Protein AF-A0A1E5UFC9-F1 (afdb_monomer_lite)

InterPro domains:
  IPR023162 Apc36109-like domain superfamily [G3DSA:1.10.340.20] (141-226)

Structure (mmCIF, N/CA/C/O backbone):
data_AF-A0A1E5UFC9-F1
#
_entry.id   AF-A0A1E5UFC9-F1
#
loop_
_atom_site.group_PDB
_atom_site.id
_atom_site.type_symbol
_atom_site.label_atom_id
_atom_site.label_alt_id
_atom_site.label_comp_id
_atom_site.label_asym_id
_atom_site.label_entity_id
_atom_site.label_seq_id
_atom_site.pdbx_PDB_ins_code
_atom_site.Cartn_x
_atom_site.Cartn_y
_atom_site.Cartn_z
_atom_site.occupancy
_atom_site.B_iso_or_equiv
_atom_site.auth_seq_id
_atom_site.auth_comp_id
_atom_site.auth_asym_id
_atom_site.auth_atom_id
_atom_site.pdbx_PDB_model_num
ATOM 1 N N . MET A 1 1 ? 2.517 -9.168 10.585 1.00 91.00 1 MET A N 1
ATOM 2 C CA . MET A 1 1 ? 1.858 -8.753 11.816 1.00 91.00 1 MET A CA 1
ATOM 3 C C . MET A 1 1 ? 1.180 -9.976 12.383 1.00 91.00 1 MET A C 1
ATOM 5 O O . MET A 1 1 ? 1.129 -11.001 11.708 1.00 91.00 1 MET A O 1
ATOM 9 N N . THR A 1 2 ? 0.668 -9.905 13.595 1.00 93.56 2 THR A N 1
ATOM 10 C CA . THR A 1 2 ? -0.182 -10.959 14.140 1.00 93.56 2 THR A CA 1
ATOM 11 C C . THR A 1 2 ? -1.641 -10.551 13.977 1.00 93.56 2 THR A C 1
ATOM 13 O O . THR A 1 2 ? -2.022 -9.418 14.285 1.00 93.56 2 THR A O 1
ATOM 16 N N . GLU A 1 3 ? -2.482 -11.474 13.518 1.00 96.31 3 GLU A N 1
ATOM 17 C CA . GLU A 1 3 ? -3.933 -11.247 13.482 1.00 96.31 3 GLU A CA 1
ATOM 18 C C . GLU A 1 3 ? -4.476 -10.976 14.892 1.00 96.31 3 GLU A C 1
ATOM 20 O O . GLU A 1 3 ? -5.356 -10.138 15.081 1.00 96.31 3 GLU A O 1
ATOM 25 N N . GLN A 1 4 ? -3.860 -11.590 15.908 1.00 96.88 4 GLN A N 1
ATOM 26 C CA . GLN A 1 4 ? -4.170 -11.361 17.317 1.00 96.88 4 GLN A CA 1
ATOM 27 C C . GLN A 1 4 ? -4.015 -9.891 17.726 1.00 96.88 4 GLN A C 1
ATOM 29 O O . GLN A 1 4 ? -4.914 -9.347 18.367 1.00 96.88 4 GLN A O 1
ATOM 34 N N . LYS A 1 5 ? -2.923 -9.216 17.339 1.00 97.25 5 LYS A N 1
ATOM 35 C CA . LYS A 1 5 ? -2.740 -7.788 17.645 1.00 97.25 5 LYS A CA 1
ATOM 36 C C . LYS A 1 5 ? -3.749 -6.913 16.912 1.00 97.25 5 LYS A C 1
ATOM 38 O O . LYS A 1 5 ? -4.269 -5.970 17.506 1.00 97.25 5 LYS A O 1
ATOM 43 N N . LEU A 1 6 ? -4.071 -7.234 15.660 1.00 97.81 6 LEU A N 1
ATOM 44 C CA . LEU A 1 6 ? -5.088 -6.498 14.907 1.00 97.81 6 LEU A CA 1
ATOM 45 C C . LEU A 1 6 ? -6.473 -6.625 15.557 1.00 97.81 6 LEU A C 1
ATOM 47 O O . LEU A 1 6 ? -7.140 -5.617 15.797 1.00 97.81 6 LEU A O 1
ATOM 51 N N . LYS A 1 7 ? -6.859 -7.847 15.938 1.00 97.94 7 LYS A N 1
ATOM 52 C CA . LYS A 1 7 ? -8.091 -8.129 16.682 1.00 97.94 7 LYS A CA 1
ATOM 53 C C . LYS A 1 7 ? -8.134 -7.377 18.014 1.00 97.94 7 LYS A C 1
ATOM 55 O O . LYS A 1 7 ? -9.111 -6.691 18.305 1.00 97.94 7 LYS A O 1
ATOM 60 N N . GLU A 1 8 ? -7.076 -7.473 18.821 1.00 98.25 8 GLU A N 1
ATOM 61 C CA . GLU A 1 8 ? -6.969 -6.765 20.105 1.00 98.25 8 GLU A CA 1
ATOM 62 C C . GLU A 1 8 ? -7.111 -5.253 19.934 1.00 98.25 8 GLU A C 1
ATOM 64 O O . GLU A 1 8 ? -7.750 -4.590 20.754 1.00 98.25 8 GLU A O 1
ATOM 69 N N . TYR A 1 9 ? -6.546 -4.698 18.862 1.00 98.62 9 TYR A N 1
ATOM 70 C CA . TYR A 1 9 ? -6.690 -3.286 18.555 1.00 98.62 9 TYR A CA 1
ATOM 71 C C . TYR A 1 9 ? -8.140 -2.936 18.205 1.00 98.62 9 TYR A C 1
ATOM 73 O O . TYR A 1 9 ? -8.656 -1.951 18.737 1.00 98.62 9 TYR A O 1
ATOM 81 N N . PHE A 1 10 ? -8.835 -3.725 17.381 1.00 98.38 10 PHE A N 1
ATOM 82 C CA . PHE A 1 10 ? -10.257 -3.497 17.088 1.00 98.38 10 PHE A CA 1
ATOM 83 C C . PHE A 1 10 ? -11.141 -3.605 18.337 1.00 98.38 10 PHE A C 1
ATOM 85 O O . PHE A 1 10 ? -12.028 -2.778 18.534 1.00 98.38 10 PHE A O 1
ATOM 92 N N . GLU A 1 11 ? -10.809 -4.507 19.260 1.00 98.00 11 GLU A N 1
ATOM 93 C CA . GLU A 1 11 ? -11.473 -4.649 20.564 1.00 98.00 11 GLU A CA 1
ATOM 94 C C . GLU A 1 11 ? -11.054 -3.589 21.605 1.00 98.00 11 GLU A C 1
ATOM 96 O O . GLU A 1 11 ? -11.500 -3.643 22.751 1.00 98.00 11 GLU A O 1
ATOM 101 N N . ASN A 1 12 ? -10.213 -2.616 21.233 1.00 97.88 12 ASN A N 1
ATOM 102 C CA . ASN A 1 12 ? -9.678 -1.568 22.116 1.00 97.88 12 ASN A CA 1
ATOM 103 C C . ASN A 1 12 ? -8.847 -2.094 23.306 1.00 97.88 12 ASN A C 1
ATOM 105 O O . ASN A 1 12 ? -8.746 -1.425 24.334 1.00 97.88 12 ASN A O 1
ATOM 109 N N . LYS A 1 13 ? -8.244 -3.281 23.177 1.00 98.25 13 LYS A N 1
ATOM 110 C CA . LYS A 1 13 ? -7.384 -3.900 24.201 1.00 98.25 13 LYS A CA 1
A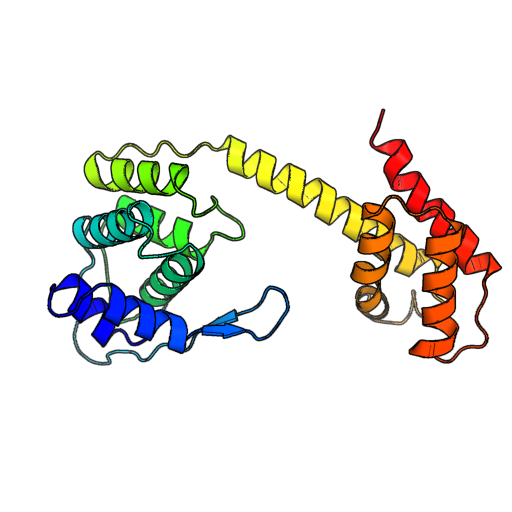TOM 111 C C . LYS A 1 13 ? -5.934 -3.425 24.137 1.00 98.25 13 LYS A C 1
ATOM 113 O O . LYS A 1 13 ? -5.242 -3.484 25.148 1.00 98.25 13 LYS A O 1
ATOM 118 N N . ILE A 1 14 ? -5.493 -2.953 22.972 1.00 98.31 14 ILE A N 1
ATOM 119 C CA . ILE A 1 14 ? -4.170 -2.354 22.766 1.00 98.31 14 ILE A CA 1
ATOM 120 C C . ILE A 1 14 ? -4.287 -0.985 22.098 1.00 98.31 14 ILE A C 1
ATOM 122 O O . ILE A 1 14 ? -5.296 -0.648 21.468 1.00 98.31 14 ILE A O 1
ATOM 126 N N . THR A 1 15 ? -3.227 -0.199 22.221 1.00 98.06 15 THR A N 1
ATOM 127 C CA . THR A 1 15 ? -3.080 1.096 21.561 1.00 98.06 15 THR A CA 1
ATOM 128 C C . THR A 1 15 ? -2.665 0.950 20.096 1.00 98.06 15 THR A C 1
ATOM 130 O O . THR A 1 15 ? -2.183 -0.089 19.646 1.00 98.06 15 THR A O 1
ATOM 133 N N . ILE A 1 16 ? -2.816 2.035 19.338 1.00 97.81 16 ILE A N 1
ATOM 134 C CA . ILE A 1 16 ? -2.326 2.110 17.960 1.00 97.81 16 ILE A CA 1
ATOM 135 C C . ILE A 1 16 ? -0.800 2.028 17.860 1.00 97.81 16 ILE A C 1
ATOM 137 O O . ILE A 1 16 ? -0.293 1.463 16.899 1.00 97.81 16 ILE A O 1
ATOM 141 N N . ASP A 1 17 ? -0.061 2.535 18.848 1.00 97.62 17 ASP A N 1
ATOM 142 C CA . ASP A 1 17 ? 1.404 2.461 18.841 1.00 97.62 17 ASP A CA 1
ATOM 143 C C . ASP A 1 17 ? 1.884 1.006 18.974 1.00 97.62 17 ASP A C 1
ATOM 145 O O . ASP A 1 17 ? 2.842 0.597 18.315 1.00 97.62 17 ASP A O 1
ATOM 149 N N . GLU A 1 18 ? 1.173 0.198 19.766 1.00 97.81 18 GLU A N 1
ATOM 150 C CA . GLU A 1 18 ? 1.422 -1.242 19.880 1.00 97.81 18 GLU A CA 1
ATOM 151 C C . GLU A 1 18 ? 1.105 -1.982 18.577 1.00 97.81 18 GLU A C 1
ATOM 153 O O . GLU A 1 18 ? 1.933 -2.775 18.122 1.00 97.81 18 GLU A O 1
ATOM 158 N N . LEU A 1 19 ? -0.045 -1.701 17.945 1.00 97.94 19 LEU A N 1
ATOM 159 C CA . LEU A 1 19 ? -0.381 -2.284 16.641 1.00 97.94 19 LEU A CA 1
ATOM 160 C C . LEU A 1 19 ? 0.647 -1.884 15.577 1.00 97.94 19 LEU A C 1
ATOM 162 O O . LEU A 1 19 ? 1.137 -2.731 14.838 1.00 97.94 19 LEU A O 1
ATOM 166 N N . LYS A 1 20 ? 1.014 -0.602 15.514 1.00 96.56 20 LYS A N 1
ATOM 167 C CA . LYS A 1 20 ? 1.986 -0.090 14.546 1.00 96.56 20 LYS A CA 1
ATOM 168 C C . LYS A 1 20 ? 3.339 -0.777 14.682 1.00 96.56 20 LYS A C 1
ATOM 170 O O . LYS A 1 20 ? 3.958 -1.114 13.677 1.00 96.56 20 LYS A O 1
ATOM 175 N N . SER A 1 21 ? 3.806 -0.983 15.913 1.00 96.56 21 SER A N 1
ATOM 176 C CA . SER A 1 21 ? 5.047 -1.719 16.166 1.00 96.56 21 SER A CA 1
ATOM 177 C C . SER A 1 21 ? 4.976 -3.138 15.588 1.00 96.56 21 SER A C 1
ATOM 179 O O . SER A 1 21 ? 5.885 -3.560 14.875 1.00 96.56 21 SER A O 1
ATOM 181 N N . ASP A 1 22 ? 3.868 -3.848 15.814 1.00 97.06 22 ASP A N 1
ATOM 182 C CA . ASP A 1 22 ? 3.641 -5.197 15.280 1.00 97.06 22 ASP A CA 1
ATOM 183 C C . ASP A 1 22 ? 3.578 -5.237 13.739 1.00 97.06 22 ASP A C 1
ATOM 185 O O . ASP A 1 22 ? 4.178 -6.111 13.105 1.00 97.06 22 ASP A O 1
ATOM 189 N N . VAL A 1 23 ? 2.923 -4.246 13.125 1.00 95.50 23 VAL A N 1
ATOM 190 C CA . VAL A 1 23 ? 2.878 -4.068 11.666 1.00 95.50 23 VAL A CA 1
ATOM 191 C C . VAL A 1 23 ? 4.281 -3.858 11.104 1.00 95.50 23 VAL A C 1
ATOM 193 O O . VAL A 1 23 ? 4.717 -4.623 10.240 1.00 95.50 23 VAL A O 1
ATOM 196 N N . LYS A 1 24 ? 5.041 -2.904 11.647 1.00 93.44 24 LYS A N 1
ATOM 197 C CA . LYS A 1 24 ? 6.395 -2.590 11.170 1.00 93.44 24 LYS A CA 1
ATOM 198 C C . LYS A 1 24 ? 7.370 -3.745 11.319 1.00 93.44 24 LYS A C 1
ATOM 200 O O . LYS A 1 24 ? 8.120 -4.030 10.392 1.00 93.44 24 LYS A O 1
ATOM 205 N N . ASN A 1 25 ? 7.330 -4.451 12.446 1.00 93.44 25 ASN A N 1
ATOM 206 C CA . ASN A 1 25 ? 8.218 -5.590 12.691 1.00 93.44 25 ASN A CA 1
ATOM 207 C C . ASN A 1 25 ? 7.975 -6.761 11.732 1.00 93.44 25 ASN A C 1
ATOM 209 O O . ASN A 1 25 ? 8.804 -7.661 11.633 1.00 93.44 25 ASN A O 1
ATOM 213 N N . SER A 1 26 ? 6.845 -6.763 11.030 1.00 91.50 26 SER A N 1
ATOM 214 C CA . SER A 1 26 ? 6.515 -7.810 10.074 1.00 91.50 26 SER A CA 1
ATOM 215 C C . SER A 1 26 ? 6.877 -7.525 8.629 1.00 91.50 26 SER A C 1
ATOM 217 O O . SER A 1 26 ? 6.810 -8.428 7.794 1.00 91.50 26 SER A O 1
ATOM 219 N N . GLN A 1 27 ? 7.244 -6.282 8.337 1.00 89.94 27 GLN A N 1
ATOM 220 C CA . GLN A 1 27 ? 7.675 -5.850 7.021 1.00 89.94 27 GLN A CA 1
ATOM 221 C C . GLN A 1 27 ? 9.175 -6.106 6.887 1.00 89.94 27 GLN A C 1
ATOM 223 O O . GLN A 1 27 ? 9.976 -5.707 7.729 1.00 89.94 27 GLN A O 1
ATOM 228 N N . THR A 1 28 ? 9.580 -6.762 5.806 1.00 85.88 28 THR A N 1
ATOM 229 C CA . THR A 1 28 ? 10.991 -6.898 5.432 1.00 85.88 28 THR A CA 1
ATOM 230 C C . THR A 1 28 ? 11.166 -6.397 4.010 1.00 85.88 28 THR A C 1
ATOM 232 O O . THR A 1 28 ? 10.537 -6.901 3.081 1.00 85.88 28 THR A O 1
ATOM 235 N N . LYS A 1 29 ? 12.022 -5.389 3.822 1.00 78.31 29 LYS A N 1
ATOM 236 C CA . LYS A 1 29 ? 12.327 -4.859 2.493 1.00 78.31 29 LYS A CA 1
ATOM 237 C C . LYS A 1 29 ? 13.194 -5.862 1.731 1.00 78.31 29 LYS A C 1
ATOM 239 O O . LYS A 1 29 ? 14.321 -6.134 2.135 1.00 78.31 29 LYS A O 1
ATOM 244 N N . THR A 1 30 ? 12.673 -6.398 0.632 1.00 73.88 30 THR A N 1
ATOM 245 C CA . THR A 1 30 ? 13.324 -7.435 -0.189 1.00 73.88 30 THR A CA 1
ATOM 246 C C . THR A 1 30 ? 13.789 -6.917 -1.553 1.00 73.88 30 THR A C 1
ATOM 248 O O . THR A 1 30 ? 14.483 -7.627 -2.273 1.00 73.88 30 THR A O 1
ATOM 251 N N . GLY A 1 31 ? 13.470 -5.665 -1.902 1.00 66.44 31 GLY A N 1
ATOM 252 C CA . GLY A 1 31 ? 13.932 -4.995 -3.122 1.00 66.44 31 GLY A CA 1
ATOM 253 C C . GLY A 1 31 ? 13.721 -3.478 -3.082 1.00 66.44 31 GLY A C 1
ATOM 254 O O . GLY A 1 31 ? 13.366 -2.927 -2.041 1.00 66.44 31 GLY A O 1
ATOM 255 N N . CYS A 1 32 ? 13.925 -2.781 -4.211 1.00 51.22 32 CYS A N 1
ATOM 256 C CA . CYS A 1 32 ? 13.661 -1.333 -4.288 1.00 51.22 32 CYS A CA 1
ATOM 257 C C . CYS A 1 32 ? 12.201 -1.003 -3.941 1.00 51.22 32 CYS A C 1
ATOM 259 O O . CYS A 1 32 ? 11.975 -0.144 -3.087 1.00 51.22 32 CYS A O 1
ATOM 261 N N . ASP A 1 33 ? 11.264 -1.763 -4.521 1.00 59.50 33 ASP A N 1
ATOM 262 C CA . ASP A 1 33 ? 9.813 -1.560 -4.401 1.00 59.50 33 ASP A CA 1
ATOM 263 C C . ASP A 1 33 ? 9.075 -2.794 -3.848 1.00 59.50 33 ASP A C 1
ATOM 265 O O . ASP A 1 33 ? 7.841 -2.860 -3.884 1.00 59.50 33 ASP A O 1
ATOM 269 N N . THR A 1 34 ? 9.818 -3.788 -3.357 1.00 59.25 34 THR A N 1
ATOM 270 C CA . THR A 1 34 ? 9.265 -5.053 -2.863 1.00 59.25 34 THR A CA 1
ATOM 271 C C . THR A 1 34 ? 9.480 -5.153 -1.360 1.00 59.25 34 THR A C 1
ATOM 273 O 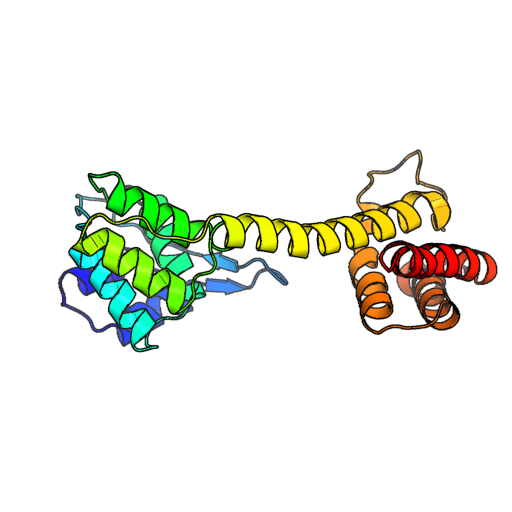O . THR A 1 34 ? 10.610 -5.057 -0.876 1.00 59.25 34 THR A O 1
ATOM 276 N N . THR A 1 35 ? 8.382 -5.362 -0.641 1.00 76.06 35 THR A N 1
ATOM 277 C CA . THR A 1 35 ? 8.351 -5.635 0.796 1.00 76.06 35 THR A CA 1
ATOM 278 C C . THR A 1 35 ? 7.650 -6.975 0.968 1.00 76.06 35 THR A C 1
ATOM 280 O O . THR A 1 35 ? 6.550 -7.160 0.449 1.00 76.06 35 THR A O 1
ATOM 283 N N . SER A 1 36 ? 8.284 -7.921 1.655 1.00 81.25 36 SER A N 1
ATOM 284 C CA . SER A 1 36 ? 7.609 -9.132 2.122 1.00 81.25 36 SER A CA 1
ATOM 285 C C . SER A 1 36 ? 6.968 -8.859 3.476 1.00 81.25 36 SER A C 1
ATOM 287 O O . SER A 1 36 ? 7.594 -8.234 4.335 1.00 81.25 36 SER A O 1
ATOM 289 N N . VAL A 1 37 ? 5.758 -9.369 3.680 1.00 86.25 37 VAL A N 1
ATOM 290 C CA . VAL A 1 37 ? 5.034 -9.277 4.949 1.00 86.25 37 VAL A CA 1
ATOM 291 C C . VAL A 1 37 ? 4.855 -10.684 5.502 1.00 86.25 37 VAL A C 1
ATOM 293 O O . VAL A 1 37 ? 4.336 -11.557 4.813 1.00 86.25 37 VAL A O 1
ATOM 296 N N . TYR A 1 38 ? 5.275 -10.905 6.744 1.00 88.75 38 TYR A N 1
ATOM 297 C CA . TYR A 1 38 ? 4.966 -12.138 7.469 1.00 88.75 38 TYR A CA 1
ATOM 298 C C . TYR A 1 38 ? 3.694 -11.956 8.299 1.00 88.75 38 TYR A C 1
ATOM 300 O O . TYR A 1 38 ? 3.627 -11.010 9.084 1.00 88.75 38 TYR A O 1
ATOM 308 N N . ILE A 1 39 ? 2.708 -12.848 8.175 1.00 89.75 39 ILE A N 1
ATOM 309 C CA . ILE A 1 39 ? 1.470 -12.815 8.970 1.00 89.75 39 ILE A CA 1
ATOM 310 C C . ILE A 1 39 ? 1.394 -14.062 9.848 1.00 89.75 39 ILE A C 1
ATOM 312 O O . ILE A 1 39 ? 1.498 -15.180 9.351 1.00 89.75 39 ILE A O 1
ATOM 316 N N . GLN A 1 40 ? 1.196 -13.866 11.151 1.00 92.44 40 GLN A N 1
ATOM 317 C CA . GLN A 1 40 ? 0.854 -14.950 12.066 1.00 92.44 40 GLN A CA 1
ATOM 318 C C . GLN A 1 40 ? -0.669 -15.027 12.202 1.00 92.44 40 GLN A C 1
ATOM 320 O O . GLN A 1 40 ? -1.278 -14.124 12.785 1.00 92.44 40 GLN A O 1
ATOM 325 N N . GLN A 1 41 ? -1.238 -16.103 11.663 1.00 92.25 41 GLN A N 1
ATOM 326 C CA . GLN A 1 41 ? -2.677 -16.349 11.609 1.00 92.25 41 GLN A CA 1
ATOM 327 C C . GLN A 1 41 ? -3.237 -16.902 12.931 1.00 92.25 41 GLN A C 1
ATOM 329 O O . GLN A 1 41 ? -2.514 -17.525 13.718 1.00 92.25 41 GLN A O 1
ATOM 334 N N . ILE A 1 42 ? -4.526 -16.669 13.169 1.00 91.94 42 ILE A N 1
ATOM 335 C CA . ILE A 1 42 ? -5.347 -17.332 14.182 1.00 91.94 42 ILE A CA 1
ATOM 336 C C . ILE A 1 42 ? -6.059 -18.506 13.502 1.00 91.94 42 ILE A C 1
ATOM 338 O O . ILE A 1 42 ? -6.740 -18.326 12.503 1.00 91.94 42 ILE A O 1
ATOM 342 N N . ASN A 1 43 ? -5.919 -19.710 14.057 1.00 86.50 43 ASN A N 1
ATOM 343 C CA . ASN A 1 43 ? -6.437 -20.925 13.416 1.00 86.50 43 ASN A CA 1
ATOM 344 C C . ASN A 1 43 ? -7.888 -21.268 13.794 1.00 86.50 43 ASN A C 1
ATOM 346 O O . ASN A 1 43 ? -8.487 -22.117 13.143 1.00 86.50 43 ASN A O 1
ATOM 350 N N . ASP A 1 44 ? -8.432 -20.664 14.857 1.00 87.06 44 ASP A N 1
ATOM 351 C CA . ASP A 1 44 ? -9.732 -21.037 15.421 1.00 87.06 44 ASP A CA 1
ATOM 352 C C . ASP A 1 44 ? -10.634 -19.816 15.643 1.00 87.06 44 ASP A C 1
ATOM 354 O O . ASP A 1 44 ? -10.255 -18.848 16.310 1.00 87.06 44 ASP A O 1
ATOM 358 N N . GLY A 1 45 ? -11.877 -19.928 15.172 1.00 91.31 45 GLY A N 1
ATOM 359 C CA . GLY A 1 45 ? -12.925 -18.920 15.318 1.00 91.31 45 GLY A CA 1
ATOM 360 C C . GLY A 1 45 ? -13.019 -17.972 14.126 1.00 91.31 45 GLY A C 1
ATOM 361 O O . GLY A 1 45 ? -12.410 -18.200 13.089 1.00 91.31 45 GLY A O 1
ATOM 362 N N . GLU A 1 46 ? -13.796 -16.909 14.304 1.00 94.38 46 GLU A N 1
ATOM 363 C CA . GLU A 1 46 ? -14.015 -15.871 13.298 1.00 94.38 46 GLU A CA 1
ATOM 364 C C . GLU A 1 46 ? -14.113 -14.499 13.975 1.00 94.38 46 GLU A C 1
ATOM 366 O O . GLU A 1 46 ? -14.458 -14.389 15.161 1.00 94.38 46 GLU A O 1
ATOM 371 N N . PHE A 1 47 ? -13.806 -13.444 13.227 1.00 97.25 47 PHE A N 1
ATOM 372 C CA . PHE A 1 47 ? -14.016 -12.067 13.646 1.00 97.25 47 PHE A CA 1
ATOM 373 C C . PHE A 1 47 ? -14.566 -11.241 12.486 1.00 97.25 47 PHE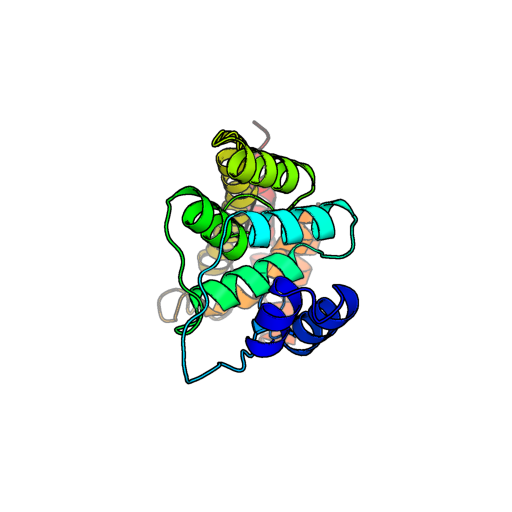 A C 1
ATOM 375 O O . PHE A 1 47 ? -13.874 -11.000 11.498 1.00 97.25 47 PHE A O 1
ATOM 382 N N . GLU A 1 48 ? -15.800 -10.760 12.638 1.00 97.94 48 GLU A N 1
ATOM 383 C CA . GLU A 1 48 ? -16.441 -9.937 11.617 1.00 97.94 48 GLU A CA 1
ATOM 384 C C . GLU A 1 48 ? -15.920 -8.490 11.665 1.00 97.94 48 GLU A C 1
ATOM 386 O O . GLU A 1 48 ? -16.049 -7.776 12.669 1.00 97.94 48 GLU A O 1
ATOM 391 N N . ILE A 1 49 ? -15.336 -8.031 10.561 1.00 98.50 49 ILE A N 1
ATOM 392 C CA . ILE A 1 49 ? -14.926 -6.645 10.374 1.00 98.50 49 ILE A CA 1
ATOM 393 C C . ILE A 1 49 ? -16.163 -5.793 10.094 1.00 98.50 49 ILE A C 1
ATOM 395 O O . ILE A 1 49 ? -16.909 -6.032 9.150 1.00 98.50 49 ILE A O 1
ATOM 399 N N . GLN A 1 50 ? -16.337 -4.749 10.902 1.00 98.50 50 GLN A N 1
ATOM 400 C CA . GLN A 1 50 ? -17.394 -3.756 10.771 1.00 98.50 50 GLN A CA 1
ATOM 401 C C . GLN A 1 50 ? -16.832 -2.435 10.235 1.00 98.50 50 GLN A C 1
ATOM 403 O O . GLN A 1 50 ? -15.626 -2.166 10.323 1.00 98.50 50 GLN A O 1
ATOM 408 N N . LYS A 1 51 ? -17.709 -1.564 9.723 1.00 98.56 51 LYS A N 1
ATOM 409 C CA . LYS A 1 51 ? -17.326 -0.248 9.180 1.00 98.56 51 LYS A CA 1
ATOM 410 C C . LYS A 1 51 ? -16.557 0.590 10.208 1.00 98.56 51 LYS A C 1
ATOM 412 O O . LYS A 1 51 ? -15.595 1.271 9.856 1.00 98.56 51 LYS A O 1
ATOM 417 N N . GLU A 1 52 ? -16.911 0.484 11.487 1.00 98.38 52 GLU A N 1
ATOM 418 C CA . GLU A 1 52 ? -16.275 1.193 12.600 1.00 98.38 52 GLU A CA 1
ATOM 419 C C . GLU A 1 52 ? -14.798 0.816 12.764 1.00 98.38 52 GLU A C 1
ATOM 421 O O . GLU A 1 52 ? -13.986 1.676 13.109 1.00 98.38 52 GLU A O 1
ATOM 426 N N . HIS A 1 53 ? -14.423 -0.435 12.474 1.00 98.69 53 HIS A N 1
ATOM 427 C CA . HIS A 1 53 ? -13.031 -0.886 12.530 1.00 98.69 53 HIS A CA 1
ATOM 428 C C . HIS A 1 53 ? -12.179 -0.180 11.468 1.00 98.69 53 HIS A C 1
ATOM 430 O O . HIS A 1 53 ? -11.094 0.321 11.774 1.00 98.69 53 HIS A O 1
ATOM 436 N N . LEU A 1 54 ? -12.691 -0.057 10.239 1.00 98.75 54 LEU A N 1
ATOM 437 C CA . LEU A 1 54 ? -11.999 0.660 9.166 1.00 98.75 54 LEU A CA 1
ATOM 438 C C . LEU A 1 54 ? -11.991 2.177 9.402 1.00 98.75 54 LEU A C 1
ATOM 440 O O . LEU A 1 54 ? -10.958 2.820 9.220 1.00 98.75 54 LEU A O 1
ATOM 444 N N . ILE A 1 55 ? -13.093 2.758 9.893 1.00 98.75 55 ILE A N 1
ATOM 445 C CA . ILE A 1 55 ? -13.153 4.181 10.278 1.00 98.75 55 ILE A CA 1
ATOM 446 C C . ILE A 1 55 ? -12.115 4.496 11.365 1.00 98.75 55 ILE A C 1
ATOM 448 O O . ILE A 1 55 ? -11.476 5.553 11.333 1.00 98.75 55 ILE A O 1
ATOM 452 N N . LYS A 1 56 ? -11.910 3.581 12.319 1.00 98.69 56 LYS A N 1
ATOM 453 C CA . LYS A 1 56 ? -10.882 3.711 13.356 1.00 98.69 56 LYS A CA 1
ATOM 454 C C . LYS A 1 56 ? -9.478 3.818 12.748 1.00 98.69 56 LYS A C 1
ATOM 456 O O . LYS A 1 56 ? -8.749 4.751 13.085 1.00 98.69 56 LYS A O 1
ATOM 461 N N . LEU A 1 57 ? -9.146 2.947 11.793 1.00 98.81 57 LEU A N 1
ATOM 462 C CA . LEU A 1 57 ? -7.879 2.995 11.054 1.00 98.81 57 LEU A CA 1
ATOM 463 C C . LEU A 1 57 ? -7.732 4.287 10.234 1.00 98.81 57 LEU A C 1
ATOM 465 O O . LEU A 1 57 ? -6.669 4.910 10.264 1.00 98.81 57 LEU A O 1
ATOM 469 N N . CYS A 1 58 ? -8.803 4.754 9.578 1.00 98.75 58 CYS A N 1
ATOM 470 C CA . CYS A 1 58 ? -8.810 6.051 8.894 1.00 98.75 58 CYS A CA 1
ATOM 471 C C . CYS A 1 58 ? -8.447 7.196 9.847 1.00 98.75 58 CYS A C 1
ATOM 473 O O . CYS A 1 58 ? -7.630 8.049 9.506 1.00 98.75 58 CYS A O 1
ATOM 475 N N . ASN A 1 59 ? -9.032 7.228 11.048 1.00 98.75 59 ASN A N 1
ATOM 476 C CA . ASN A 1 59 ? -8.745 8.268 12.038 1.00 98.75 59 ASN A CA 1
ATOM 477 C C . ASN A 1 59 ? -7.285 8.226 12.511 1.00 98.75 59 ASN A C 1
ATOM 479 O O . ASN A 1 59 ? -6.654 9.276 12.663 1.00 98.75 59 ASN A O 1
ATOM 483 N N . ASP A 1 60 ? -6.723 7.036 12.713 1.00 98.62 60 ASP A N 1
ATOM 484 C CA . ASP A 1 60 ? -5.319 6.898 13.100 1.00 98.62 60 ASP A CA 1
ATOM 485 C C . ASP A 1 60 ? -4.359 7.290 11.966 1.00 98.62 60 ASP A C 1
ATOM 487 O O . ASP A 1 60 ? -3.318 7.895 12.228 1.00 98.62 60 ASP A O 1
ATOM 491 N N . PHE A 1 61 ? -4.727 7.089 10.699 1.00 98.56 61 PHE A N 1
ATOM 492 C CA . PHE A 1 61 ? -3.985 7.655 9.569 1.00 98.56 61 PHE A CA 1
ATOM 493 C C . PHE A 1 61 ? -4.115 9.186 9.488 1.00 98.56 61 PHE A C 1
ATOM 495 O O . PHE A 1 61 ? -3.116 9.896 9.369 1.00 98.56 61 PHE A O 1
ATOM 502 N N . ILE A 1 62 ? -5.333 9.730 9.604 1.00 98.25 62 ILE A N 1
ATOM 503 C CA . ILE A 1 62 ? -5.601 11.182 9.557 1.00 98.25 62 ILE A CA 1
ATOM 504 C C . ILE A 1 62 ? -4.829 11.916 10.662 1.00 98.25 62 ILE A C 1
ATOM 506 O O . ILE A 1 62 ? -4.275 12.994 10.437 1.00 98.25 62 ILE A O 1
ATOM 510 N N . THR A 1 63 ? -4.733 11.308 11.847 1.00 97.75 63 THR A N 1
ATOM 511 C CA . THR A 1 63 ? -3.951 11.829 12.979 1.00 97.75 63 THR A CA 1
ATOM 512 C C . THR A 1 63 ? -2.453 11.507 12.898 1.00 97.75 63 THR A C 1
ATOM 514 O O . THR A 1 63 ? -1.710 11.824 13.826 1.00 97.75 63 THR A O 1
ATOM 517 N N . ARG A 1 64 ? -1.986 10.955 11.766 1.00 96.81 64 ARG A N 1
ATOM 518 C CA . ARG A 1 64 ? -0.586 10.615 11.445 1.00 96.81 64 ARG A CA 1
ATOM 519 C C . ARG A 1 64 ? 0.048 9.567 12.357 1.00 96.81 64 ARG A C 1
ATOM 521 O O . ARG A 1 64 ? 1.272 9.506 12.477 1.00 96.81 64 ARG A O 1
ATOM 528 N N . LYS A 1 65 ? -0.770 8.736 12.995 1.00 97.44 65 LYS A N 1
ATOM 529 C CA . LYS A 1 65 ? -0.297 7.588 13.768 1.00 97.44 65 LYS A CA 1
ATOM 530 C C . LYS A 1 65 ? -0.021 6.395 12.869 1.00 97.44 65 LYS A C 1
ATOM 532 O O . LYS A 1 65 ? 0.941 5.692 13.136 1.00 97.44 65 LYS A O 1
ATOM 537 N N . LEU A 1 66 ? -0.755 6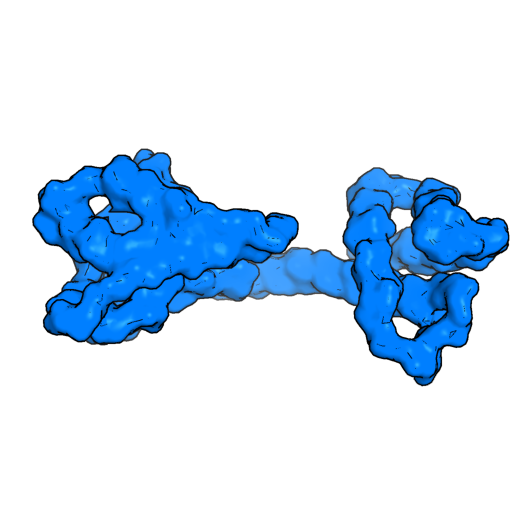.231 11.772 1.00 97.38 66 LEU A N 1
ATOM 538 C CA . LEU A 1 66 ? -0.439 5.279 10.702 1.00 97.38 66 LEU A CA 1
ATOM 539 C C . LEU A 1 66 ? 0.064 5.996 9.449 1.00 97.38 66 LEU A C 1
ATOM 541 O O . LEU A 1 66 ? -0.293 7.149 9.200 1.00 97.38 66 LEU A O 1
ATOM 545 N N . ASP A 1 67 ? 0.887 5.301 8.672 1.00 96.00 67 ASP A N 1
ATOM 546 C CA . ASP A 1 67 ? 1.282 5.696 7.322 1.00 96.00 67 ASP A CA 1
ATOM 547 C C . ASP A 1 67 ? 0.667 4.773 6.248 1.00 96.00 67 ASP A C 1
ATOM 549 O O . ASP A 1 67 ? -0.175 3.915 6.527 1.00 96.00 67 ASP A O 1
ATOM 553 N N . SER A 1 68 ? 1.000 5.016 4.978 1.00 94.94 68 SER A N 1
ATOM 554 C CA . SER A 1 68 ? 0.405 4.290 3.849 1.00 94.94 68 SER A CA 1
ATOM 555 C C . SER A 1 68 ? 0.849 2.830 3.787 1.00 94.94 68 SER A C 1
ATOM 557 O O . SER A 1 68 ? 0.085 1.980 3.330 1.00 94.94 68 SER A O 1
ATOM 559 N N . GLU A 1 69 ? 2.079 2.538 4.217 1.00 92.88 69 GLU A N 1
ATOM 560 C CA . GLU A 1 69 ? 2.605 1.172 4.236 1.00 92.88 69 GLU A CA 1
ATOM 561 C C . GLU A 1 69 ? 1.931 0.372 5.352 1.00 92.88 69 GLU A C 1
ATOM 563 O O . GLU A 1 69 ? 1.550 -0.781 5.132 1.00 92.88 69 GLU A O 1
ATOM 568 N N . ASP A 1 70 ? 1.676 1.015 6.498 1.00 95.75 70 ASP A N 1
ATOM 569 C CA . ASP A 1 70 ? 0.899 0.429 7.588 1.00 95.75 70 ASP A CA 1
ATOM 570 C C . ASP A 1 70 ? -0.514 0.015 7.114 1.00 95.75 70 ASP A C 1
ATOM 572 O O . ASP A 1 70 ? -0.899 -1.145 7.271 1.00 95.75 70 ASP A O 1
ATOM 576 N N . LEU A 1 71 ? -1.277 0.922 6.478 1.00 97.50 71 LEU A N 1
ATOM 577 C CA . LEU A 1 71 ? -2.633 0.612 5.983 1.00 97.50 71 LEU A CA 1
ATOM 578 C C . LEU A 1 71 ? -2.644 -0.453 4.881 1.00 97.50 71 LEU A C 1
ATOM 580 O O . LEU A 1 71 ? -3.507 -1.329 4.899 1.00 97.50 71 LEU A O 1
ATOM 584 N N . THR A 1 72 ? -1.680 -0.412 3.955 1.00 95.12 72 THR A N 1
ATOM 585 C CA . THR A 1 72 ? -1.547 -1.442 2.908 1.00 95.12 72 THR A CA 1
ATOM 586 C C . THR A 1 72 ? -1.298 -2.816 3.540 1.00 95.12 72 THR A C 1
ATOM 588 O O . THR A 1 72 ? -1.915 -3.802 3.156 1.00 95.12 72 THR A O 1
ATOM 591 N N . THR A 1 73 ? -0.430 -2.881 4.555 1.00 94.88 73 THR A N 1
ATOM 592 C CA . THR A 1 73 ? -0.099 -4.133 5.255 1.00 94.88 73 THR A CA 1
ATOM 593 C C . THR A 1 73 ? -1.294 -4.695 6.019 1.00 94.88 73 THR A C 1
ATOM 595 O O . THR A 1 73 ? -1.541 -5.898 5.975 1.00 94.88 73 THR A O 1
ATOM 598 N N . ILE A 1 74 ? -2.057 -3.829 6.693 1.00 97.56 74 ILE A N 1
ATOM 599 C CA . ILE A 1 74 ? -3.281 -4.228 7.394 1.00 97.56 74 ILE A CA 1
ATOM 600 C C . ILE A 1 74 ? -4.318 -4.752 6.394 1.00 97.56 74 ILE A C 1
ATOM 602 O O . ILE A 1 74 ? -4.875 -5.822 6.622 1.00 97.56 74 ILE A O 1
ATOM 606 N N . ALA A 1 75 ? -4.542 -4.063 5.272 1.00 96.81 75 ALA A N 1
ATOM 607 C CA . ALA A 1 75 ? -5.476 -4.510 4.239 1.00 96.81 75 ALA A CA 1
ATOM 608 C C . ALA A 1 75 ? -5.082 -5.875 3.650 1.00 96.81 75 ALA A C 1
ATOM 610 O O . ALA A 1 75 ? -5.913 -6.780 3.612 1.00 96.81 75 ALA A O 1
ATOM 611 N N . PHE A 1 76 ? -3.803 -6.056 3.307 1.00 93.25 76 PHE A N 1
ATOM 612 C CA . PHE A 1 76 ? -3.262 -7.349 2.882 1.00 93.25 76 PHE A CA 1
ATOM 613 C C . PHE A 1 76 ? -3.517 -8.440 3.930 1.00 93.25 76 PHE A C 1
ATOM 615 O O . PHE A 1 76 ? -3.926 -9.547 3.587 1.00 93.25 76 PHE A O 1
ATOM 622 N N . SER A 1 77 ? -3.321 -8.125 5.218 1.00 94.50 77 SER A N 1
ATOM 623 C CA . SER A 1 77 ? -3.552 -9.086 6.298 1.00 94.50 77 SER A CA 1
ATOM 624 C C . SER A 1 77 ? -5.011 -9.497 6.447 1.00 94.50 77 SER A C 1
ATOM 626 O O . SER A 1 77 ? -5.263 -10.657 6.735 1.00 94.50 77 SER A O 1
ATOM 628 N N . LEU A 1 78 ? -5.956 -8.584 6.206 1.00 95.56 78 LEU A N 1
ATOM 629 C CA . LEU A 1 78 ? -7.384 -8.898 6.214 1.00 95.56 78 LEU A CA 1
ATOM 630 C C . LEU A 1 78 ? -7.752 -9.803 5.031 1.00 95.56 78 LEU A C 1
ATOM 632 O O . LEU A 1 78 ? -8.442 -10.792 5.228 1.00 95.56 78 LEU A O 1
ATOM 636 N N . ILE A 1 79 ? -7.246 -9.513 3.826 1.00 90.88 79 ILE A N 1
ATOM 637 C CA . ILE A 1 79 ? -7.514 -10.316 2.616 1.00 90.88 79 ILE A CA 1
ATOM 638 C C . ILE A 1 79 ? -6.923 -11.726 2.718 1.00 90.88 79 ILE A C 1
ATOM 640 O O . ILE A 1 79 ? -7.527 -12.686 2.249 1.00 90.88 79 ILE A O 1
ATOM 644 N N . ALA A 1 80 ? -5.724 -11.853 3.287 1.00 89.69 80 ALA A N 1
ATOM 645 C CA . ALA A 1 80 ? -5.019 -13.127 3.413 1.00 89.69 80 ALA A CA 1
ATOM 646 C C . ALA A 1 80 ? -5.466 -13.966 4.627 1.00 89.69 80 ALA A C 1
ATOM 648 O O . ALA A 1 80 ? -4.907 -15.042 4.859 1.00 89.69 80 ALA A O 1
ATOM 649 N N . SER A 1 81 ? -6.411 -13.464 5.424 1.00 93.06 81 SER A N 1
ATOM 650 C CA . SER A 1 81 ? -6.896 -14.121 6.633 1.00 93.06 81 SER A CA 1
ATOM 651 C C . SER A 1 81 ? -8.081 -15.031 6.335 1.00 93.06 81 SER A C 1
ATOM 653 O O . SER A 1 81 ? -9.000 -14.642 5.624 1.00 93.06 81 SER A O 1
ATOM 655 N N . GLU A 1 82 ? -8.094 -16.220 6.936 1.00 92.94 82 GLU A N 1
ATOM 656 C CA . GLU A 1 82 ? -9.308 -17.046 7.040 1.00 92.94 82 GLU A CA 1
ATOM 657 C C . GLU A 1 82 ? -10.114 -16.722 8.313 1.00 92.94 82 GLU A C 1
ATOM 659 O O . GLU A 1 82 ? -11.242 -17.181 8.465 1.00 92.94 82 GLU A O 1
ATOM 664 N N . TYR A 1 83 ? -9.538 -15.942 9.236 1.00 96.44 83 TYR A N 1
ATOM 665 C CA . TYR A 1 83 ? -10.132 -15.597 10.528 1.00 96.44 83 TYR A CA 1
ATOM 666 C C . TYR A 1 83 ? -10.989 -14.326 10.464 1.00 96.44 83 TYR A C 1
ATOM 668 O O . TYR A 1 83 ? -12.011 -14.223 11.146 1.00 96.44 83 TYR A O 1
ATOM 676 N N . PHE A 1 84 ? -10.565 -13.336 9.676 1.00 96.94 84 PHE A N 1
ATOM 677 C CA . PHE A 1 84 ? -11.319 -12.104 9.466 1.00 96.94 84 PHE A CA 1
ATOM 678 C C . PHE A 1 84 ? -12.281 -12.249 8.291 1.00 96.94 84 PHE A C 1
ATOM 680 O O . PHE A 1 84 ? -11.852 -12.518 7.175 1.00 96.94 84 PHE A O 1
ATOM 687 N N . ASP A 1 85 ? -13.562 -11.990 8.538 1.00 95.81 85 ASP A N 1
ATOM 688 C CA . ASP A 1 85 ? -14.604 -11.980 7.507 1.00 95.81 85 ASP A CA 1
ATOM 689 C C . ASP A 1 85 ? -15.368 -10.652 7.539 1.00 95.81 85 ASP A C 1
ATOM 691 O O . ASP A 1 85 ? -15.288 -9.898 8.513 1.00 95.81 85 ASP A O 1
ATOM 695 N N . TRP A 1 86 ? -16.087 -10.316 6.475 1.00 97.56 86 TRP A N 1
ATOM 696 C CA . TRP A 1 86 ? -16.896 -9.104 6.419 1.00 97.56 86 TRP A CA 1
ATOM 697 C C . TRP A 1 86 ? -18.043 -9.201 5.428 1.00 97.56 86 TRP A C 1
ATOM 699 O O . TRP A 1 86 ? -17.968 -9.849 4.389 1.00 97.56 86 TRP A O 1
ATOM 709 N N . ASN A 1 87 ? -19.088 -8.427 5.711 1.00 92.75 87 ASN A N 1
ATOM 710 C CA . ASN A 1 87 ? -20.231 -8.269 4.828 1.00 92.75 87 ASN A CA 1
ATOM 711 C C . ASN A 1 87 ? -20.337 -6.827 4.317 1.00 92.75 87 ASN A C 1
ATOM 713 O O . ASN A 1 87 ? -20.201 -5.864 5.073 1.00 92.75 87 ASN A O 1
ATOM 717 N N . GLY A 1 88 ? -20.647 -6.681 3.028 1.00 89.44 88 GLY A N 1
ATOM 718 C CA . GLY A 1 88 ? -20.956 -5.394 2.403 1.00 89.44 88 GLY A CA 1
ATOM 719 C C . GLY A 1 88 ? -19.887 -4.879 1.439 1.00 89.44 88 GLY A C 1
ATOM 720 O O . GLY A 1 88 ? -18.675 -5.050 1.625 1.00 89.44 88 GLY A O 1
ATOM 721 N N . ASP A 1 89 ? -20.369 -4.207 0.396 1.00 88.44 89 ASP A N 1
ATOM 722 C CA . ASP A 1 89 ? -19.541 -3.674 -0.685 1.00 88.44 89 ASP A CA 1
ATOM 723 C C . ASP A 1 89 ? -18.632 -2.546 -0.188 1.00 88.44 89 ASP A C 1
ATOM 725 O O . ASP A 1 89 ? -17.535 -2.355 -0.705 1.00 88.44 89 ASP A O 1
ATOM 729 N N . GLU A 1 90 ? -19.045 -1.787 0.829 1.00 92.94 90 GLU A N 1
ATOM 730 C CA . GLU A 1 90 ? -18.259 -0.661 1.328 1.00 92.94 90 GLU A CA 1
ATOM 731 C C . GLU A 1 90 ? -16.975 -1.104 2.026 1.00 92.94 90 GLU A C 1
ATOM 733 O O . GLU A 1 90 ? -15.913 -0.546 1.753 1.00 92.94 90 GLU A O 1
ATOM 738 N N . ILE A 1 91 ? -17.062 -2.129 2.880 1.00 95.50 91 ILE A N 1
ATOM 739 C CA . ILE A 1 91 ? -15.903 -2.698 3.580 1.00 95.50 91 ILE A CA 1
ATOM 740 C C . ILE A 1 91 ? -14.957 -3.329 2.558 1.00 95.50 91 ILE A C 1
ATOM 742 O O . ILE A 1 91 ? -13.771 -3.001 2.533 1.00 95.50 91 ILE A O 1
ATOM 746 N N . SER A 1 92 ? -15.513 -4.148 1.659 1.00 92.38 92 SER A N 1
ATOM 747 C CA . SER A 1 92 ? -14.764 -4.805 0.586 1.00 92.38 92 SER A CA 1
ATOM 748 C C . SER A 1 92 ? -14.005 -3.791 -0.271 1.00 92.38 92 SER A C 1
ATOM 750 O O . SER A 1 92 ? -12.789 -3.893 -0.417 1.00 92.38 92 SER A O 1
ATOM 752 N N . ASN A 1 93 ? -14.692 -2.768 -0.789 1.00 90.50 93 ASN A N 1
ATOM 753 C CA . ASN A 1 93 ? -14.084 -1.765 -1.664 1.00 90.50 93 ASN A CA 1
ATOM 754 C C . ASN A 1 93 ? -12.941 -1.012 -0.975 1.00 90.50 93 ASN A C 1
ATOM 756 O O . ASN A 1 93 ? -11.909 -0.788 -1.599 1.00 90.50 93 ASN A O 1
ATOM 760 N N . VAL A 1 94 ? -13.095 -0.638 0.300 1.00 97.44 94 VAL A N 1
ATOM 761 C CA . VAL A 1 94 ? -12.041 0.079 1.036 1.00 97.44 94 VAL A CA 1
ATOM 762 C C . VAL A 1 94 ? -10.822 -0.811 1.280 1.00 97.44 94 VAL A C 1
ATOM 764 O O . VAL A 1 94 ? -9.700 -0.365 1.048 1.00 97.44 94 VAL A O 1
ATOM 767 N N . ILE A 1 95 ? -11.023 -2.064 1.702 1.00 96.25 95 ILE A N 1
ATOM 768 C CA . ILE A 1 95 ? -9.921 -3.014 1.919 1.00 96.25 95 ILE A CA 1
ATOM 769 C C . ILE A 1 95 ? -9.166 -3.256 0.605 1.00 96.25 95 ILE A C 1
ATOM 771 O O . ILE A 1 95 ? -7.939 -3.144 0.577 1.00 96.25 95 ILE A O 1
ATOM 775 N N . PHE A 1 96 ? -9.879 -3.505 -0.498 1.00 87.81 96 PHE A N 1
ATOM 776 C CA . PHE A 1 96 ? -9.249 -3.705 -1.805 1.00 87.81 96 PHE A CA 1
ATOM 777 C C . PHE A 1 96 ? -8.520 -2.456 -2.310 1.00 87.81 96 PHE A C 1
ATOM 779 O O . PHE A 1 96 ? -7.422 -2.582 -2.857 1.00 87.81 96 PHE A O 1
ATOM 786 N N . ASP A 1 97 ? -9.086 -1.262 -2.113 1.00 90.19 97 ASP A N 1
ATOM 787 C CA . ASP A 1 97 ? -8.445 0.001 -2.486 1.00 90.19 97 ASP A CA 1
ATOM 788 C C . ASP A 1 97 ? -7.128 0.220 -1.711 1.00 90.19 97 ASP A C 1
ATOM 790 O O . ASP A 1 97 ? -6.139 0.672 -2.296 1.00 90.19 97 ASP A O 1
ATOM 794 N N . TRP A 1 98 ? -7.085 -0.121 -0.416 1.00 96.19 98 TRP A N 1
ATOM 795 C CA . TRP A 1 98 ? -5.878 -0.001 0.411 1.00 96.19 98 TRP A CA 1
ATOM 796 C C . TRP A 1 98 ? -4.802 -1.025 0.045 1.00 96.19 98 TRP A C 1
ATOM 798 O O . TRP A 1 98 ? -3.641 -0.652 -0.126 1.00 96.19 98 TRP A O 1
ATOM 808 N N . ASP A 1 99 ? -5.172 -2.294 -0.126 1.00 90.19 99 ASP A N 1
ATOM 809 C CA . ASP A 1 99 ? -4.242 -3.356 -0.536 1.00 90.19 99 ASP A CA 1
ATOM 810 C C . ASP A 1 99 ? -3.594 -3.043 -1.896 1.00 90.19 99 ASP A C 1
ATOM 812 O O . ASP A 1 99 ? -2.390 -3.210 -2.107 1.00 90.19 99 ASP A O 1
ATOM 816 N N . ASN A 1 100 ? -4.370 -2.454 -2.808 1.00 79.75 100 ASN A N 1
ATOM 817 C CA . ASN A 1 100 ? -3.929 -2.176 -4.167 1.00 79.75 100 ASN A CA 1
ATOM 818 C C . ASN A 1 100 ? -3.350 -0.773 -4.364 1.00 79.75 100 ASN A C 1
ATOM 820 O O . ASN A 1 100 ? -3.265 -0.314 -5.501 1.00 79.75 100 ASN A O 1
ATOM 824 N N . SER A 1 101 ? -2.867 -0.095 -3.322 1.00 81.31 101 SER A N 1
ATOM 825 C CA . SER A 1 101 ? -2.391 1.301 -3.392 1.00 81.31 101 SER A CA 1
ATOM 826 C C . SER A 1 101 ? -1.352 1.594 -4.495 1.00 81.31 101 SER A C 1
ATOM 828 O O . SER A 1 101 ? -1.269 2.711 -5.012 1.00 81.31 101 SER A O 1
ATOM 830 N N . LYS A 1 102 ? -0.582 0.595 -4.954 1.00 77.69 102 LYS A N 1
ATOM 831 C CA . LYS A 1 102 ? 0.382 0.734 -6.070 1.00 77.69 102 LYS A CA 1
ATOM 832 C C . LYS A 1 102 ? -0.265 0.914 -7.449 1.00 77.69 102 LYS A C 1
ATOM 834 O O . LYS A 1 102 ? 0.342 1.553 -8.323 1.00 77.69 102 LYS A O 1
ATOM 839 N N . ILE A 1 103 ? -1.448 0.339 -7.654 1.00 70.62 103 ILE A N 1
ATOM 840 C CA . ILE A 1 103 ? -2.189 0.324 -8.929 1.00 70.62 103 ILE A CA 1
ATOM 841 C C . ILE A 1 103 ? -3.570 0.998 -8.822 1.00 70.62 103 ILE A C 1
ATOM 843 O O . ILE A 1 103 ? -4.107 1.449 -9.822 1.00 70.62 103 ILE A O 1
ATOM 847 N N . GLY A 1 104 ? -4.120 1.132 -7.622 1.00 79.12 104 GLY A N 1
ATOM 848 C CA . GLY A 1 104 ? -5.353 1.844 -7.313 1.00 79.12 104 GLY A CA 1
ATOM 849 C C . GLY A 1 104 ? -5.093 3.288 -6.893 1.00 79.12 104 GLY A C 1
ATOM 850 O O . GLY A 1 104 ? -4.133 3.927 -7.339 1.00 79.12 104 GLY A O 1
ATOM 851 N N . TYR A 1 105 ? -5.963 3.814 -6.038 1.00 86.31 105 TYR A N 1
ATOM 852 C CA . TYR A 1 105 ? -5.829 5.162 -5.492 1.00 86.31 105 TYR A CA 1
ATOM 853 C C . TYR A 1 105 ? -4.681 5.229 -4.483 1.00 86.31 105 TYR A C 1
ATOM 855 O O . TYR A 1 105 ? -4.411 4.271 -3.761 1.00 86.31 105 TYR A O 1
ATOM 863 N N . ASP A 1 106 ? -3.987 6.365 -4.426 1.00 90.88 106 ASP A N 1
ATOM 864 C CA . ASP A 1 106 ? -2.937 6.549 -3.425 1.00 90.88 106 ASP A CA 1
ATOM 865 C C . ASP A 1 106 ? -3.547 6.632 -2.022 1.00 90.88 106 ASP A C 1
ATOM 867 O O . ASP A 1 106 ? -4.535 7.340 -1.805 1.00 90.88 106 ASP A O 1
ATOM 871 N N . ILE A 1 107 ? -2.917 5.978 -1.044 1.00 94.94 107 ILE A N 1
ATOM 872 C CA . ILE A 1 107 ? -3.268 6.157 0.366 1.00 94.94 107 ILE A CA 1
ATOM 873 C C . ILE A 1 107 ? -2.656 7.474 0.845 1.00 94.94 107 ILE A C 1
ATOM 875 O O . ILE A 1 107 ? -1.505 7.547 1.276 1.00 94.94 107 ILE A O 1
ATOM 879 N N . ASN A 1 108 ? -3.437 8.542 0.728 1.00 95.19 108 ASN A N 1
ATOM 880 C CA . ASN A 1 108 ? -3.084 9.890 1.155 1.00 95.19 108 ASN A CA 1
ATOM 881 C C . ASN A 1 108 ? -4.222 10.505 1.986 1.00 95.19 108 ASN A C 1
ATOM 883 O O . ASN A 1 108 ? -5.326 9.967 2.044 1.00 95.19 108 ASN A O 1
ATOM 887 N N . LEU A 1 109 ? -3.967 11.651 2.624 1.00 96.88 109 LEU A N 1
ATOM 888 C CA . LEU A 1 109 ? -4.935 12.281 3.532 1.00 96.88 109 LEU A CA 1
ATOM 889 C C . LEU A 1 109 ? -6.288 12.575 2.861 1.00 96.88 109 LEU A C 1
ATOM 891 O O . LEU A 1 109 ? -7.329 12.374 3.480 1.00 96.88 109 LEU A O 1
ATOM 895 N N . LYS A 1 110 ? -6.275 13.019 1.598 1.00 96.50 110 LYS A N 1
ATOM 896 C CA . LYS A 1 110 ? -7.492 13.301 0.823 1.00 96.50 110 LYS A CA 1
ATOM 897 C C . LYS A 1 110 ? -8.300 12.016 0.623 1.00 96.50 110 LYS A C 1
ATOM 899 O O . LYS A 1 110 ? -9.475 11.990 0.971 1.00 96.50 110 LYS A O 1
ATOM 904 N N . ASN A 1 111 ? -7.682 10.959 0.100 1.00 96.62 111 ASN A N 1
ATOM 905 C CA . ASN A 1 111 ? -8.387 9.716 -0.220 1.00 96.62 111 ASN A CA 1
ATOM 906 C C . ASN A 1 111 ? -8.841 8.968 1.041 1.00 96.62 111 ASN A C 1
ATOM 908 O O . ASN A 1 111 ? -9.957 8.464 1.067 1.00 96.62 111 ASN A O 1
ATOM 912 N N . VAL A 1 112 ? -8.062 8.997 2.130 1.00 98.38 112 VAL A N 1
ATOM 913 C CA . VAL A 1 112 ? -8.480 8.442 3.433 1.00 98.38 112 VAL A CA 1
ATOM 914 C C . VAL A 1 112 ? -9.687 9.169 4.012 1.00 98.38 112 VAL A C 1
ATOM 916 O O . VAL A 1 112 ? -10.587 8.524 4.548 1.00 98.38 112 VAL A O 1
ATOM 919 N N . GLN A 1 113 ? -9.771 10.489 3.849 1.00 98.19 113 GLN A N 1
ATOM 920 C CA . GLN A 1 113 ? -10.961 11.230 4.257 1.00 98.19 113 GLN A CA 1
ATOM 921 C C . GLN A 1 113 ? -12.200 10.831 3.434 1.00 98.19 113 GLN A C 1
ATOM 923 O O . GLN A 1 113 ? -13.291 10.753 3.993 1.00 98.19 113 GLN A O 1
ATOM 928 N N . LEU A 1 114 ? -12.029 10.540 2.137 1.00 97.88 114 LEU A N 1
ATOM 929 C CA . LEU A 1 114 ? -13.105 10.082 1.251 1.00 97.88 114 LEU A CA 1
ATOM 930 C C . LEU A 1 114 ? -13.537 8.639 1.545 1.00 97.88 114 LEU A C 1
ATOM 932 O O . LEU A 1 114 ? -14.732 8.374 1.588 1.00 97.88 114 LEU A O 1
ATOM 936 N N . TRP A 1 115 ? -12.605 7.714 1.797 1.00 98.25 115 TRP A N 1
ATOM 937 C CA . TRP A 1 115 ? -12.952 6.354 2.231 1.00 98.25 115 TRP A CA 1
ATOM 938 C C . TRP A 1 115 ? -13.671 6.359 3.578 1.00 98.25 115 TRP A C 1
ATOM 940 O O . TRP A 1 115 ? -14.625 5.612 3.764 1.00 98.25 115 TRP A O 1
ATOM 950 N N . LYS A 1 116 ? -13.263 7.233 4.507 1.00 98.44 116 LYS A N 1
ATOM 951 C CA . LYS A 1 116 ? -13.984 7.422 5.767 1.00 98.44 116 LYS A CA 1
ATOM 952 C C . LYS A 1 116 ? -15.423 7.905 5.532 1.00 98.44 116 LYS A C 1
ATOM 954 O O . LYS A 1 116 ? -16.337 7.295 6.071 1.00 98.44 116 LYS A O 1
ATOM 959 N N . ASP A 1 117 ? -15.627 8.936 4.709 1.00 98.00 117 ASP A N 1
ATOM 960 C CA . ASP A 1 117 ? -16.975 9.420 4.355 1.00 98.00 117 ASP A CA 1
ATOM 961 C C . ASP A 1 117 ? -17.812 8.335 3.658 1.00 98.00 117 ASP A C 1
ATOM 963 O O . ASP A 1 117 ? -19.004 8.197 3.920 1.00 98.00 117 ASP A O 1
ATOM 967 N N . TYR A 1 118 ? -17.185 7.508 2.820 1.00 97.81 118 TYR A N 1
ATOM 968 C CA . TYR A 1 118 ? -17.843 6.368 2.190 1.00 97.81 118 TYR A CA 1
ATOM 969 C C . TYR A 1 118 ? -18.308 5.322 3.213 1.00 97.81 118 TYR A C 1
ATOM 971 O O . TYR A 1 118 ? -19.437 4.847 3.127 1.00 97.81 118 TYR A O 1
ATOM 979 N N . LEU A 1 119 ? -17.484 5.004 4.213 1.00 98.12 119 LEU A N 1
ATOM 980 C CA . LEU A 1 119 ? -17.861 4.089 5.293 1.00 98.12 119 LEU A CA 1
ATOM 981 C C . LEU A 1 119 ? -18.968 4.674 6.183 1.00 98.12 119 LEU A C 1
ATOM 983 O O . LEU A 1 119 ? -19.869 3.943 6.583 1.00 98.12 119 LEU A O 1
ATOM 987 N N . GLU A 1 120 ? -18.928 5.975 6.477 1.00 97.75 120 GLU A N 1
ATOM 988 C CA . GLU A 1 120 ? -19.913 6.645 7.340 1.00 97.75 120 GLU A CA 1
ATOM 989 C C . GLU A 1 120 ? -21.260 6.870 6.633 1.00 97.75 120 GLU A C 1
ATOM 991 O O . GLU A 1 120 ? -22.315 6.677 7.236 1.00 97.75 120 GLU A O 1
ATOM 996 N N . ASN A 1 121 ? -21.230 7.263 5.356 1.00 96.62 121 ASN A N 1
ATOM 997 C CA . ASN A 1 121 ? -22.388 7.825 4.656 1.00 96.62 121 ASN A CA 1
ATOM 998 C C . ASN A 1 121 ? -22.736 7.120 3.332 1.00 96.62 121 ASN A C 1
ATOM 1000 O O . ASN A 1 121 ? -23.730 7.475 2.703 1.00 96.62 121 ASN A O 1
ATOM 1004 N N . GLY A 1 122 ? -21.938 6.149 2.876 1.00 92.75 122 GLY A N 1
ATOM 1005 C CA . GLY A 1 122 ? -22.165 5.419 1.619 1.00 92.75 122 GLY A CA 1
ATOM 1006 C C . GLY A 1 122 ? -21.771 6.181 0.346 1.00 92.75 122 GLY A C 1
ATOM 1007 O O . GLY A 1 122 ? -22.016 5.707 -0.763 1.00 92.75 122 GLY A O 1
ATOM 1008 N N . ASN A 1 123 ? -21.124 7.345 0.464 1.00 88.94 123 ASN A N 1
ATOM 1009 C CA . ASN A 1 123 ? -20.770 8.193 -0.678 1.00 88.94 123 ASN A CA 1
ATOM 1010 C C . ASN A 1 123 ? -19.389 7.856 -1.273 1.00 88.94 123 ASN A C 1
ATOM 1012 O O . ASN A 1 123 ? -18.362 8.365 -0.825 1.00 88.94 123 ASN A O 1
ATOM 1016 N N . TYR A 1 124 ? -19.338 7.032 -2.324 1.00 88.56 124 TYR A N 1
ATOM 1017 C CA . TYR A 1 124 ? -18.071 6.706 -2.994 1.00 88.56 124 TYR A CA 1
ATOM 1018 C C . TYR A 1 124 ? -17.622 7.828 -3.950 1.00 88.56 124 TYR A C 1
ATOM 1020 O O . TYR A 1 124 ? -17.995 7.856 -5.124 1.00 88.56 124 TYR A O 1
ATOM 1028 N N . ASN A 1 125 ? -16.801 8.752 -3.443 1.00 92.31 125 ASN A N 1
ATOM 1029 C CA . ASN A 1 125 ? -16.432 10.003 -4.125 1.00 92.31 125 ASN A CA 1
ATOM 1030 C C . ASN A 1 125 ? -14.955 10.092 -4.564 1.00 92.31 125 ASN A C 1
ATOM 1032 O O . ASN A 1 125 ? -14.447 11.192 -4.797 1.00 92.31 125 ASN A O 1
ATOM 1036 N N . LEU A 1 126 ? -14.239 8.966 -4.678 1.00 88.31 126 LEU A N 1
ATOM 1037 C CA . LEU A 1 126 ? -12.862 8.983 -5.187 1.00 88.31 126 LEU A CA 1
ATOM 1038 C C . LEU A 1 126 ? -12.802 9.456 -6.648 1.00 88.31 126 LEU A C 1
ATOM 1040 O O . LEU A 1 126 ? -13.634 9.098 -7.487 1.00 88.31 126 LEU A O 1
ATOM 1044 N N . ASP A 1 127 ? -11.798 10.281 -6.960 1.00 85.75 127 ASP A N 1
ATOM 1045 C CA . ASP A 1 127 ? -11.660 10.890 -8.282 1.00 85.75 127 ASP A CA 1
ATOM 1046 C C . ASP A 1 127 ? -11.099 9.885 -9.289 1.00 85.75 127 ASP A C 1
ATOM 1048 O O . ASP A 1 127 ? -9.894 9.664 -9.377 1.00 85.75 127 ASP A O 1
ATOM 1052 N N . LYS A 1 128 ? -11.969 9.318 -10.125 1.00 74.69 128 LYS A N 1
ATOM 1053 C CA . LYS A 1 128 ? -11.571 8.384 -11.191 1.00 74.69 128 LYS A CA 1
ATOM 1054 C C . LYS A 1 128 ? -10.537 8.967 -12.165 1.00 74.69 128 LYS A C 1
ATOM 1056 O O . LYS A 1 128 ? -9.844 8.200 -12.838 1.00 74.69 128 LYS A O 1
ATOM 1061 N N . ASN A 1 129 ? -10.424 10.292 -12.291 1.00 72.00 129 ASN A N 1
ATOM 1062 C CA . ASN A 1 129 ? -9.376 10.902 -13.110 1.00 72.00 129 ASN A CA 1
ATOM 1063 C C . ASN A 1 129 ? -8.000 10.805 -12.447 1.00 72.00 129 ASN A C 1
ATOM 1065 O O . ASN A 1 129 ? -7.014 10.739 -13.171 1.00 72.00 129 ASN A O 1
ATOM 1069 N N . GLU A 1 130 ? -7.918 10.697 -11.120 1.00 75.94 130 GLU A N 1
ATOM 1070 C CA . GLU A 1 130 ? -6.668 10.458 -10.391 1.00 75.94 130 GLU A CA 1
ATOM 1071 C C . GLU A 1 130 ? -6.011 9.155 -10.851 1.00 75.94 130 GLU A C 1
ATOM 1073 O O . GLU A 1 130 ? -4.821 9.146 -11.147 1.00 75.94 130 GLU A O 1
ATOM 1078 N N . LEU A 1 131 ? -6.791 8.083 -11.042 1.00 64.12 131 LEU A N 1
ATOM 1079 C CA . LEU A 1 131 ? -6.284 6.837 -11.626 1.00 64.12 131 LEU A CA 1
ATOM 1080 C C . LEU A 1 131 ? -5.801 7.050 -13.060 1.00 64.12 131 LEU A C 1
ATOM 1082 O O . LEU A 1 131 ? -4.703 6.627 -13.410 1.00 64.12 131 LEU A O 1
ATOM 1086 N N . LYS A 1 132 ? -6.588 7.737 -13.899 1.00 64.25 132 LYS A N 1
ATOM 1087 C CA . LYS A 1 132 ? -6.194 8.019 -15.290 1.00 64.25 132 LYS A CA 1
ATOM 1088 C C . LYS A 1 132 ? -4.896 8.820 -15.354 1.00 64.25 132 LYS A C 1
ATOM 1090 O O . LYS A 1 132 ? -4.044 8.501 -16.173 1.00 64.25 132 LYS A O 1
ATOM 1095 N N . GLU A 1 133 ? -4.722 9.819 -14.496 1.00 66.69 133 GLU A N 1
ATOM 1096 C CA . GLU A 1 133 ? -3.508 10.633 -14.424 1.00 66.69 133 GLU A CA 1
ATOM 1097 C C . GLU A 1 133 ? -2.337 9.877 -13.789 1.00 66.69 133 GLU A C 1
ATOM 1099 O O . GLU A 1 133 ? -1.214 9.971 -14.283 1.00 66.69 133 GLU A O 1
ATOM 1104 N N . LYS A 1 134 ? -2.574 9.039 -12.774 1.00 64.94 134 LYS A N 1
ATOM 1105 C CA . LYS A 1 134 ? -1.573 8.121 -12.213 1.00 64.94 134 LYS A CA 1
ATOM 1106 C C . LYS A 1 134 ? -1.077 7.157 -13.281 1.00 64.94 134 LYS A C 1
ATOM 1108 O O . LYS A 1 134 ? 0.122 7.035 -13.477 1.00 64.94 134 LYS A O 1
ATOM 1113 N N . PHE A 1 135 ? -1.963 6.552 -14.065 1.00 55.78 135 PHE A N 1
ATOM 1114 C CA . PHE A 1 135 ? -1.573 5.678 -15.169 1.00 55.78 135 PHE A CA 1
ATOM 1115 C C . PHE A 1 135 ? -1.082 6.420 -16.412 1.00 55.78 135 PHE A C 1
ATOM 1117 O O . PHE A 1 135 ? -0.323 5.837 -17.172 1.00 55.78 135 PHE A O 1
ATOM 1124 N N . ARG A 1 136 ? -1.417 7.696 -16.632 1.00 56.34 136 ARG A N 1
ATOM 1125 C CA . ARG A 1 136 ? -0.797 8.525 -17.686 1.00 56.34 136 ARG A CA 1
ATOM 1126 C C . ARG A 1 136 ? 0.602 8.986 -17.307 1.00 56.34 136 ARG A C 1
ATOM 1128 O O . ARG A 1 136 ? 1.491 8.968 -18.151 1.00 56.34 136 ARG A O 1
ATOM 1135 N N . SER A 1 137 ? 0.824 9.370 -16.055 1.00 54.12 137 SER A N 1
ATOM 1136 C CA . SER A 1 137 ? 2.136 9.770 -15.532 1.00 54.12 137 SER A CA 1
ATOM 1137 C C . SER A 1 137 ? 3.063 8.561 -15.382 1.00 54.12 137 SER A C 1
ATOM 1139 O O . SER A 1 137 ? 4.190 8.584 -15.881 1.00 54.12 137 SER A O 1
ATOM 1141 N N . LYS A 1 138 ? 2.559 7.455 -14.819 1.00 51.41 138 LYS A N 1
ATOM 1142 C CA . LYS A 1 138 ? 3.235 6.149 -14.801 1.00 51.41 138 LYS A CA 1
ATOM 1143 C C . LYS A 1 138 ? 3.317 5.548 -16.202 1.00 51.41 138 LYS A C 1
ATOM 1145 O O . LYS A 1 138 ? 4.283 4.870 -16.488 1.00 51.41 138 LYS A O 1
ATOM 1150 N N . GLY A 1 139 ? 2.375 5.854 -17.092 1.00 50.22 139 GLY A N 1
ATOM 1151 C CA . GLY A 1 139 ? 2.366 5.472 -18.504 1.00 50.22 139 GLY A CA 1
ATOM 1152 C C . GLY A 1 139 ? 3.415 6.208 -19.321 1.00 50.22 139 GLY A C 1
ATOM 1153 O O . GLY A 1 139 ? 4.090 5.563 -20.096 1.00 50.22 139 GLY A O 1
ATOM 1154 N N . LYS A 1 140 ? 3.662 7.507 -19.101 1.00 50.97 140 LYS A N 1
ATOM 1155 C CA . LYS A 1 140 ? 4.830 8.211 -19.665 1.00 50.97 140 LYS A CA 1
ATOM 1156 C C . LYS A 1 140 ? 6.143 7.626 -19.144 1.00 50.97 140 LYS A C 1
ATOM 1158 O O . LYS A 1 140 ? 7.092 7.501 -19.906 1.00 50.97 140 LYS A O 1
ATOM 1163 N N . PHE A 1 141 ? 6.196 7.242 -17.868 1.00 53.12 141 PHE A N 1
ATOM 1164 C CA . PHE A 1 141 ? 7.376 6.618 -17.265 1.00 53.12 141 PHE A CA 1
ATOM 1165 C C . PHE A 1 141 ? 7.614 5.186 -17.763 1.00 53.12 141 PHE A C 1
ATOM 1167 O O . PHE A 1 141 ? 8.737 4.853 -18.114 1.00 53.12 141 PHE A O 1
ATOM 1174 N N . LEU A 1 142 ? 6.562 4.373 -17.846 1.00 59.50 142 LEU A N 1
ATOM 1175 C CA . LEU A 1 142 ? 6.574 3.021 -18.394 1.00 59.50 142 LEU A CA 1
ATOM 1176 C C . LEU A 1 142 ? 6.874 3.068 -19.891 1.00 59.50 142 LEU A C 1
ATOM 1178 O O . LEU A 1 142 ? 7.653 2.261 -20.360 1.00 59.50 142 LEU A O 1
ATOM 1182 N N . ASN A 1 143 ? 6.361 4.064 -20.612 1.00 71.19 143 ASN A N 1
ATOM 1183 C CA . ASN A 1 143 ? 6.619 4.271 -22.033 1.00 71.19 143 ASN A CA 1
ATOM 1184 C C . ASN A 1 143 ? 8.056 4.761 -22.287 1.00 71.19 143 ASN A C 1
ATOM 1186 O O . ASN A 1 143 ? 8.703 4.257 -23.194 1.00 71.19 143 ASN A O 1
ATOM 1190 N N . LEU A 1 144 ? 8.613 5.674 -21.480 1.00 78.19 144 LEU A N 1
ATOM 1191 C CA . LEU A 1 144 ? 10.026 6.064 -21.597 1.00 78.19 144 LEU A CA 1
ATOM 1192 C C . LEU A 1 144 ? 10.962 4.920 -21.182 1.00 78.19 144 LEU A C 1
ATOM 1194 O O . LEU A 1 144 ? 11.940 4.660 -21.872 1.00 78.19 144 LEU A O 1
ATOM 1198 N N . TYR A 1 145 ? 10.648 4.210 -20.096 1.00 82.94 145 TYR A N 1
ATOM 1199 C CA . TYR A 1 145 ? 11.388 3.023 -19.666 1.00 82.94 145 TYR A CA 1
ATOM 1200 C C . TYR A 1 145 ? 11.363 1.936 -20.745 1.00 82.94 145 TYR A C 1
ATOM 1202 O O . TYR A 1 145 ? 12.422 1.466 -21.130 1.00 82.94 145 TYR A O 1
ATOM 1210 N N . GLN A 1 146 ? 10.187 1.595 -21.285 1.00 78.56 146 GLN A N 1
ATOM 1211 C CA . GLN A 1 146 ? 10.020 0.606 -22.357 1.00 78.56 146 GLN A CA 1
ATOM 1212 C C . GLN A 1 146 ? 10.721 1.027 -23.649 1.00 78.56 146 GLN A C 1
ATOM 1214 O O . GLN A 1 146 ? 11.300 0.179 -24.314 1.00 78.56 146 GLN A O 1
ATOM 1219 N N . GLN A 1 147 ? 10.706 2.315 -24.005 1.00 84.31 147 GLN A N 1
ATOM 1220 C CA . GLN A 1 147 ? 11.433 2.801 -25.181 1.00 84.31 147 GLN A CA 1
ATOM 1221 C C . GLN A 1 147 ? 12.949 2.745 -24.982 1.00 84.31 147 GLN A C 1
ATOM 1223 O O . GLN A 1 147 ? 13.660 2.377 -25.910 1.00 84.31 147 GLN A O 1
ATOM 1228 N N . ILE A 1 148 ? 13.459 3.098 -23.796 1.00 87.31 148 ILE A N 1
ATOM 1229 C CA . ILE A 1 148 ? 14.889 2.961 -23.486 1.00 87.31 148 ILE A CA 1
ATOM 1230 C C . ILE A 1 148 ? 15.273 1.482 -23.506 1.00 87.31 148 ILE A C 1
ATOM 1232 O O . ILE A 1 148 ? 16.219 1.124 -24.193 1.00 87.31 148 ILE A O 1
ATOM 1236 N N . ASP A 1 149 ? 14.510 0.634 -22.823 1.00 85.88 149 ASP A N 1
ATOM 1237 C CA . ASP A 1 149 ? 14.684 -0.820 -22.785 1.00 85.88 149 ASP A CA 1
ATOM 1238 C C . ASP A 1 149 ? 14.716 -1.432 -24.192 1.00 85.88 149 ASP A C 1
ATOM 1240 O O . ASP A 1 149 ? 15.651 -2.140 -24.550 1.00 85.88 149 ASP A O 1
ATOM 1244 N N . GLN A 1 150 ? 13.744 -1.077 -25.035 1.00 84.69 150 GLN A N 1
ATOM 1245 C CA . GLN A 1 150 ? 13.692 -1.503 -26.430 1.00 84.69 150 GLN A CA 1
ATOM 1246 C C . GLN A 1 150 ? 14.892 -0.992 -27.230 1.00 84.69 150 GLN A C 1
ATOM 1248 O O . GLN A 1 150 ? 15.432 -1.733 -28.044 1.00 84.69 150 GLN A O 1
ATOM 1253 N N . ILE A 1 151 ? 15.342 0.246 -27.002 1.00 90.94 151 ILE A N 1
ATOM 1254 C CA . ILE A 1 151 ? 16.521 0.768 -27.696 1.00 90.94 151 ILE A CA 1
ATOM 1255 C C . ILE A 1 151 ? 17.792 0.012 -27.284 1.00 90.94 151 ILE A C 1
ATOM 1257 O O . ILE A 1 151 ? 18.632 -0.268 -28.139 1.00 90.94 151 ILE A O 1
ATOM 1261 N N . LEU A 1 152 ? 17.938 -0.318 -25.999 1.00 89.69 152 LEU A N 1
ATOM 1262 C CA . LEU A 1 152 ? 19.065 -1.115 -25.515 1.00 89.69 152 LEU A CA 1
ATOM 1263 C C . LEU A 1 152 ? 19.032 -2.526 -26.120 1.00 89.69 152 LEU A C 1
ATOM 1265 O O . LEU A 1 152 ? 20.055 -3.001 -26.605 1.00 89.69 152 LEU A O 1
ATOM 1269 N N . TRP A 1 153 ? 17.853 -3.145 -26.179 1.00 85.19 153 TRP A N 1
ATOM 1270 C CA . TRP A 1 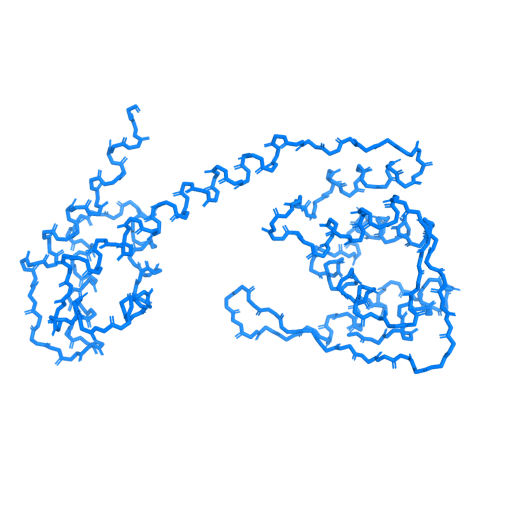153 ? 17.665 -4.463 -26.786 1.00 85.19 153 TRP A CA 1
ATOM 1271 C C . TRP A 1 153 ? 17.969 -4.487 -28.292 1.00 85.19 153 TRP A C 1
ATOM 1273 O O . TRP A 1 153 ? 18.717 -5.333 -28.766 1.00 85.19 153 TRP A O 1
ATOM 1283 N N . GLU A 1 154 ? 17.408 -3.551 -29.061 1.00 84.62 154 GLU A N 1
ATOM 1284 C CA . GLU A 1 154 ? 17.481 -3.583 -30.528 1.00 84.62 154 GLU A CA 1
ATOM 1285 C C . GLU A 1 154 ? 18.769 -2.976 -31.103 1.00 84.62 154 GLU A C 1
ATOM 1287 O O . GLU A 1 154 ? 19.185 -3.366 -32.191 1.00 84.62 154 GLU A O 1
ATOM 1292 N N . TYR A 1 155 ? 19.374 -1.985 -30.432 1.00 89.38 155 TYR A N 1
ATOM 1293 C CA . TYR A 1 155 ? 20.459 -1.184 -31.026 1.00 89.38 155 TYR A CA 1
ATOM 1294 C C . TYR A 1 155 ? 21.763 -1.178 -30.231 1.00 89.38 155 TYR A C 1
ATOM 1296 O O . TYR A 1 155 ? 22.798 -0.849 -30.811 1.00 89.38 155 TYR A O 1
ATOM 1304 N N . TRP A 1 156 ? 21.740 -1.460 -28.926 1.00 92.19 156 TRP A N 1
ATOM 1305 C CA . TRP A 1 156 ? 22.972 -1.472 -28.135 1.00 92.19 156 TRP A CA 1
ATOM 1306 C C . TRP A 1 156 ? 23.668 -2.827 -28.214 1.00 92.19 156 TRP A C 1
ATOM 1308 O O . TRP A 1 156 ? 24.824 -2.849 -28.624 1.00 92.19 156 TRP A O 1
ATOM 1318 N N . ASP A 1 157 ? 22.945 -3.903 -27.877 1.00 86.44 157 ASP A N 1
ATOM 1319 C CA . ASP A 1 157 ? 23.313 -5.326 -28.012 1.00 86.44 157 ASP A CA 1
ATOM 1320 C C . ASP A 1 157 ? 24.826 -5.623 -28.152 1.00 86.44 157 ASP A C 1
ATOM 1322 O O . ASP A 1 157 ? 25.285 -6.113 -29.187 1.00 86.44 157 ASP A O 1
ATOM 1326 N N . PRO A 1 158 ? 25.641 -5.315 -27.126 1.00 86.62 158 PRO A N 1
ATOM 1327 C CA . PRO A 1 158 ? 27.096 -5.370 -27.249 1.00 86.62 158 PRO A CA 1
ATOM 1328 C C . PRO A 1 158 ? 27.653 -6.798 -27.383 1.00 86.62 158 PRO A C 1
ATOM 1330 O O . PRO A 1 158 ? 28.795 -6.959 -27.815 1.00 86.62 158 PRO A O 1
ATOM 1333 N N . ILE A 1 159 ? 26.870 -7.826 -27.027 1.00 82.94 159 ILE A N 1
ATOM 1334 C CA . ILE A 1 159 ? 27.237 -9.246 -27.175 1.00 82.94 159 ILE A CA 1
ATOM 1335 C C . ILE A 1 159 ? 26.487 -9.968 -28.308 1.00 82.94 159 ILE A C 1
ATOM 1337 O O . ILE A 1 159 ? 26.804 -11.125 -28.576 1.00 82.94 159 ILE A O 1
ATOM 1341 N N . GLY A 1 160 ? 25.575 -9.297 -29.022 1.00 83.31 160 GLY A N 1
ATOM 1342 C CA . GLY A 1 160 ? 24.954 -9.825 -30.242 1.00 83.31 160 GLY A CA 1
ATOM 1343 C C . GLY A 1 160 ? 23.922 -10.934 -30.015 1.00 83.31 160 GLY A C 1
ATOM 1344 O O . GLY A 1 160 ? 23.899 -11.887 -30.788 1.00 83.31 160 GLY A O 1
ATOM 1345 N N . ILE A 1 161 ? 23.138 -10.870 -28.937 1.00 80.62 161 ILE A N 1
ATOM 1346 C CA . ILE A 1 161 ? 22.222 -11.948 -28.507 1.00 80.62 161 ILE A CA 1
ATOM 1347 C C . ILE A 1 161 ? 20.738 -11.585 -28.640 1.00 80.62 161 ILE A C 1
ATOM 1349 O O . ILE A 1 161 ? 19.882 -12.343 -28.181 1.00 80.62 161 ILE A O 1
ATOM 1353 N N . ASN A 1 162 ? 20.411 -10.426 -29.215 1.00 71.69 162 ASN A N 1
ATOM 1354 C CA . ASN A 1 162 ? 19.039 -9.913 -29.255 1.00 71.69 162 ASN A CA 1
ATOM 1355 C C . ASN A 1 162 ? 18.025 -10.798 -30.021 1.00 71.69 162 ASN A C 1
ATOM 1357 O O . ASN A 1 162 ? 16.820 -10.628 -29.836 1.00 71.69 162 ASN A O 1
ATOM 1361 N N . ASP A 1 163 ? 18.489 -11.748 -30.836 1.00 70.06 163 ASP A N 1
ATOM 1362 C CA . ASP A 1 163 ? 17.657 -12.733 -31.545 1.00 70.06 163 ASP A CA 1
ATOM 1363 C C . ASP A 1 163 ? 17.625 -14.118 -30.856 1.00 70.06 163 ASP A C 1
ATOM 1365 O O . ASP A 1 163 ? 16.766 -14.944 -31.171 1.00 70.06 163 ASP A O 1
ATOM 1369 N N . ASP A 1 164 ? 18.521 -14.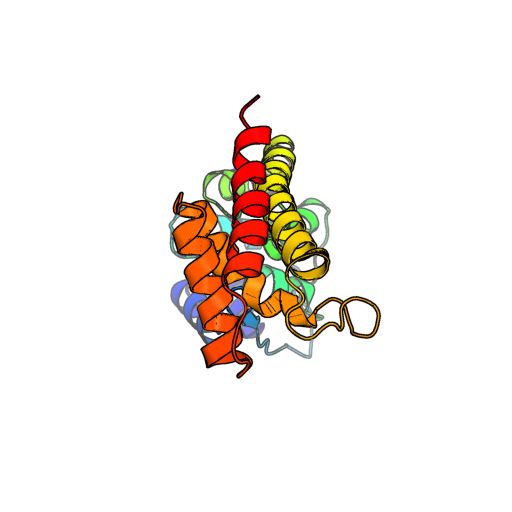368 -29.892 1.00 71.06 164 ASP A N 1
ATOM 1370 C CA . ASP A 1 164 ? 18.811 -15.708 -29.354 1.00 71.06 164 ASP A CA 1
ATOM 1371 C C . ASP A 1 164 ? 18.585 -15.848 -27.833 1.00 71.06 164 ASP A C 1
ATOM 1373 O O . ASP A 1 164 ? 18.501 -16.970 -27.321 1.00 71.06 164 ASP A O 1
ATOM 1377 N N . ALA A 1 165 ? 18.473 -14.740 -27.092 1.00 70.50 165 ALA A N 1
ATOM 1378 C CA . ALA A 1 165 ? 18.354 -14.731 -25.632 1.00 70.50 165 ALA A CA 1
ATOM 1379 C C . ALA A 1 165 ? 16.999 -14.197 -25.120 1.00 70.50 165 ALA A C 1
ATOM 1381 O O . ALA A 1 165 ? 16.287 -13.479 -25.827 1.00 70.50 165 ALA A O 1
ATOM 1382 N N . PRO A 1 166 ? 16.620 -14.522 -23.868 1.00 65.38 166 PRO A N 1
ATOM 1383 C CA . PRO A 1 166 ? 15.508 -13.871 -23.188 1.00 65.38 166 PRO A CA 1
ATOM 1384 C C . PRO A 1 166 ? 15.650 -12.341 -23.167 1.00 65.38 166 PRO A C 1
ATOM 1386 O O . PRO A 1 166 ? 16.726 -11.791 -22.941 1.00 65.38 166 PRO A O 1
ATOM 1389 N N . ARG A 1 167 ? 14.527 -11.647 -23.384 1.00 61.31 167 ARG A N 1
ATOM 1390 C CA . ARG A 1 167 ? 14.456 -10.179 -23.513 1.00 61.31 167 ARG A CA 1
ATOM 1391 C C . ARG A 1 167 ? 14.936 -9.412 -22.268 1.00 61.31 167 ARG A C 1
ATOM 1393 O O . ARG A 1 167 ? 15.185 -8.213 -22.347 1.00 61.31 167 ARG A O 1
ATOM 1400 N N . ASP A 1 168 ? 15.013 -10.065 -21.114 1.00 63.88 168 ASP A N 1
ATOM 1401 C CA . ASP A 1 168 ? 15.353 -9.459 -19.827 1.00 63.88 168 ASP A CA 1
ATOM 1402 C C . ASP A 1 168 ? 16.864 -9.307 -19.577 1.00 63.88 168 ASP A C 1
ATOM 1404 O O . ASP A 1 168 ? 17.240 -8.622 -18.624 1.00 63.88 168 ASP A O 1
ATOM 1408 N N . GLU A 1 169 ? 17.729 -9.830 -20.454 1.00 65.75 169 GLU A N 1
ATOM 1409 C CA . GLU A 1 169 ? 19.190 -9.807 -20.259 1.00 65.75 169 GLU A CA 1
ATOM 1410 C C . GLU A 1 169 ? 19.755 -8.380 -20.112 1.00 65.75 169 GLU A C 1
ATOM 1412 O O . GLU A 1 169 ? 20.550 -8.089 -19.218 1.00 65.75 169 GLU A O 1
ATOM 1417 N N . TYR A 1 170 ? 19.290 -7.438 -20.941 1.00 71.44 170 TYR A N 1
ATOM 1418 C CA . TYR A 1 170 ? 19.734 -6.038 -20.882 1.00 71.44 170 TYR A CA 1
ATOM 1419 C C . TYR A 1 170 ? 18.863 -5.145 -19.996 1.00 71.44 170 TYR A C 1
ATOM 1421 O O . TYR A 1 170 ? 19.249 -4.013 -19.677 1.00 71.44 170 TYR A O 1
ATOM 1429 N N . GLN A 1 171 ? 17.715 -5.652 -19.543 1.00 76.75 171 GLN A N 1
ATOM 1430 C CA . GLN A 1 171 ? 16.746 -4.892 -18.753 1.00 76.75 171 GLN A CA 1
ATOM 1431 C C . GLN A 1 171 ? 17.341 -4.408 -17.417 1.00 76.75 171 GLN A C 1
ATOM 1433 O O . GLN A 1 171 ? 16.940 -3.364 -16.887 1.00 76.75 171 GLN A O 1
ATOM 1438 N N . GLY A 1 172 ? 18.346 -5.119 -16.889 1.00 77.38 172 GLY A N 1
ATOM 1439 C CA . GLY A 1 172 ? 19.083 -4.745 -15.678 1.00 77.38 172 GLY A CA 1
ATOM 1440 C C . GLY A 1 172 ? 19.795 -3.386 -15.758 1.00 77.38 172 GLY A C 1
ATOM 1441 O O . GLY A 1 172 ? 19.972 -2.727 -14.731 1.00 77.38 172 GLY A O 1
ATOM 1442 N N . TYR A 1 173 ? 20.139 -2.912 -16.961 1.00 84.19 173 TYR A N 1
ATOM 1443 C CA . TYR A 1 173 ? 20.834 -1.634 -17.165 1.00 84.19 173 TYR A CA 1
ATOM 1444 C C . TYR A 1 173 ? 19.882 -0.459 -17.434 1.00 84.19 173 TYR A C 1
ATOM 1446 O O . TYR A 1 173 ? 20.234 0.700 -17.182 1.00 84.19 173 TYR A O 1
ATOM 1454 N N . THR A 1 174 ? 18.646 -0.740 -17.861 1.00 85.62 174 THR A N 1
ATOM 1455 C CA . THR A 1 174 ? 17.608 0.260 -18.165 1.00 85.62 174 THR A CA 1
ATOM 1456 C C . THR A 1 174 ? 17.407 1.296 -17.037 1.00 85.62 174 THR A C 1
ATOM 1458 O O . THR A 1 174 ? 17.344 2.493 -17.343 1.00 85.62 174 THR A O 1
ATOM 1461 N N . PRO A 1 175 ? 17.379 0.939 -15.729 1.00 81.88 175 PRO A N 1
ATOM 1462 C CA . PRO A 1 175 ? 17.243 1.920 -14.645 1.00 81.88 175 PRO A CA 1
ATOM 1463 C C . PRO A 1 175 ? 18.388 2.944 -14.556 1.00 81.88 175 PRO A C 1
ATOM 1465 O O . PRO A 1 175 ? 18.149 4.108 -14.217 1.00 81.88 175 PRO A O 1
ATOM 1468 N N . LEU A 1 176 ? 19.627 2.539 -14.863 1.00 87.50 176 LEU A N 1
ATOM 1469 C CA . LEU A 1 176 ? 20.807 3.411 -14.802 1.00 87.50 176 LEU A CA 1
ATOM 1470 C C . LEU A 1 176 ? 20.749 4.479 -15.896 1.00 87.50 176 LEU A C 1
ATOM 1472 O O . LEU A 1 176 ? 20.967 5.665 -15.634 1.00 87.50 176 LEU A O 1
ATOM 1476 N N . ILE A 1 177 ? 20.379 4.063 -17.105 1.00 90.94 177 ILE A N 1
ATOM 1477 C CA . ILE A 1 177 ? 20.242 4.946 -18.263 1.00 90.94 177 ILE A CA 1
ATOM 1478 C C . ILE A 1 177 ? 19.050 5.888 -18.093 1.00 90.94 177 ILE A C 1
ATOM 1480 O O . ILE A 1 177 ? 19.182 7.101 -18.268 1.00 90.94 177 ILE A O 1
ATOM 1484 N N . LEU A 1 178 ? 17.911 5.371 -17.627 1.00 86.94 178 LEU A N 1
ATOM 1485 C CA . LEU A 1 178 ? 16.732 6.175 -17.307 1.00 86.94 178 LEU A CA 1
ATOM 1486 C C . LEU A 1 178 ? 17.044 7.301 -16.305 1.00 86.94 178 LEU A C 1
ATOM 1488 O O . LEU A 1 178 ? 16.543 8.418 -16.449 1.00 86.94 178 LEU A O 1
ATOM 1492 N N . LYS A 1 179 ? 17.884 7.039 -15.293 1.00 85.25 179 LYS A N 1
ATOM 1493 C CA . LYS A 1 179 ? 18.317 8.053 -14.315 1.00 85.25 179 LYS A CA 1
ATOM 1494 C C . LYS A 1 179 ? 19.101 9.195 -14.970 1.00 85.25 179 LYS A C 1
ATOM 1496 O O . LYS A 1 179 ? 18.905 10.356 -14.599 1.00 85.25 179 LYS A O 1
ATOM 1501 N N . LEU A 1 180 ? 19.968 8.891 -15.936 1.00 88.94 180 LEU A N 1
ATOM 1502 C CA . LEU A 1 180 ? 20.733 9.899 -16.678 1.00 88.94 180 LEU A CA 1
ATOM 1503 C C . LEU A 1 180 ? 19.836 10.747 -17.584 1.00 88.94 180 LEU A C 1
ATOM 1505 O O . LEU A 1 180 ? 19.965 11.974 -17.565 1.00 88.94 180 LEU A O 1
ATOM 1509 N N . VAL A 1 181 ? 18.888 10.117 -18.284 1.00 87.56 181 VAL A N 1
ATOM 1510 C CA . VAL A 1 181 ? 17.883 10.807 -19.114 1.00 87.56 181 VAL A CA 1
ATOM 1511 C C . VAL A 1 181 ? 17.048 11.764 -18.264 1.00 87.56 181 VAL A C 1
ATOM 1513 O O . VAL A 1 181 ? 16.938 12.947 -18.578 1.00 87.56 181 VAL A O 1
ATOM 1516 N N . LYS A 1 182 ? 16.550 11.303 -17.109 1.00 83.06 182 LYS A N 1
ATOM 1517 C CA . LYS A 1 182 ? 15.804 12.146 -16.155 1.00 83.06 182 LYS A CA 1
ATOM 1518 C C . LYS A 1 182 ? 16.608 13.326 -15.619 1.00 83.06 182 LYS A C 1
ATOM 1520 O O . LYS A 1 182 ? 16.040 14.369 -15.305 1.00 83.06 182 LYS A O 1
ATOM 1525 N N . SER A 1 183 ? 17.924 13.166 -15.521 1.00 84.00 183 SER A N 1
ATOM 1526 C CA . SER A 1 183 ? 18.836 14.228 -15.091 1.00 84.00 183 SER A CA 1
ATOM 1527 C C . SER A 1 183 ? 19.170 15.213 -16.222 1.00 84.00 183 SER A C 1
ATOM 1529 O O . SER A 1 183 ? 20.019 16.078 -16.028 1.00 84.00 183 SER A O 1
ATOM 1531 N N . LYS A 1 184 ? 18.520 15.087 -17.393 1.00 84.88 184 LYS A N 1
ATOM 1532 C CA . LYS A 1 184 ? 18.770 15.873 -18.614 1.00 84.88 184 LYS A CA 1
ATOM 1533 C C . LYS A 1 184 ? 20.233 15.822 -19.062 1.00 84.88 184 LYS A C 1
ATOM 1535 O O . LYS A 1 184 ? 20.787 16.823 -19.510 1.00 84.88 184 LYS A O 1
ATOM 1540 N N . SER A 1 185 ? 20.859 14.656 -18.901 1.00 88.12 185 SER A N 1
ATOM 1541 C CA . SER A 1 185 ? 22.227 14.429 -19.365 1.00 88.12 185 SER A CA 1
ATOM 1542 C C . SER A 1 185 ? 22.273 14.446 -20.893 1.00 88.12 185 SER A C 1
ATOM 1544 O O . SER A 1 185 ? 21.347 13.978 -21.555 1.00 88.12 185 SER A O 1
ATOM 1546 N N . ASP A 1 186 ? 23.352 14.973 -21.461 1.00 90.94 186 ASP A N 1
ATOM 1547 C CA . ASP A 1 186 ? 23.561 14.918 -22.904 1.00 90.94 186 ASP A CA 1
ATOM 1548 C C . ASP A 1 186 ? 23.909 13.497 -23.382 1.00 90.94 186 ASP A C 1
ATOM 1550 O O . ASP A 1 186 ? 24.101 12.561 -22.597 1.00 90.94 186 ASP A O 1
ATOM 1554 N N . SER A 1 187 ? 23.948 13.321 -24.704 1.00 93.00 187 SER A N 1
ATOM 1555 C CA . SER A 1 187 ? 24.179 12.008 -25.309 1.00 93.00 187 SER A CA 1
ATOM 1556 C C . SER A 1 187 ? 25.588 11.496 -25.008 1.00 93.00 187 SER A C 1
ATOM 1558 O O . SER A 1 187 ? 25.771 10.292 -24.887 1.00 93.00 187 SER A O 1
ATOM 1560 N N . ALA A 1 188 ? 26.568 12.388 -24.828 1.00 94.62 188 ALA A N 1
ATOM 1561 C CA . ALA A 1 188 ? 27.941 12.007 -24.509 1.00 94.62 188 ALA A CA 1
ATOM 1562 C C . ALA A 1 188 ? 28.024 11.322 -23.138 1.00 94.62 188 ALA A C 1
ATOM 1564 O O . ALA A 1 188 ? 28.665 10.282 -23.009 1.00 94.62 188 ALA A O 1
ATOM 1565 N N . LYS A 1 189 ? 27.308 11.848 -22.138 1.00 94.50 189 LYS A N 1
ATOM 1566 C CA . LYS A 1 189 ? 27.270 11.280 -20.785 1.00 94.50 189 LYS A CA 1
ATOM 1567 C C . LYS A 1 189 ? 26.486 9.969 -20.696 1.00 94.50 189 LYS A C 1
ATOM 1569 O O . LYS A 1 189 ? 26.826 9.094 -19.904 1.00 94.50 189 LYS A O 1
ATOM 1574 N N . ILE A 1 190 ? 25.436 9.816 -21.503 1.00 95.81 190 ILE A N 1
ATOM 1575 C CA . ILE A 1 190 ? 24.726 8.532 -21.626 1.00 95.81 190 ILE A CA 1
ATOM 1576 C C . ILE A 1 190 ? 25.629 7.498 -22.318 1.00 95.81 190 ILE A C 1
ATOM 1578 O O . ILE A 1 190 ? 25.713 6.364 -21.852 1.00 95.81 190 ILE A O 1
ATOM 1582 N N . ALA A 1 191 ? 26.343 7.895 -23.376 1.00 97.06 191 ALA A N 1
ATOM 1583 C CA . ALA A 1 191 ? 27.272 7.031 -24.102 1.00 97.06 191 ALA A CA 1
ATOM 1584 C C . ALA A 1 191 ? 28.444 6.566 -23.231 1.00 97.06 191 ALA A C 1
ATOM 1586 O O . ALA A 1 191 ? 28.798 5.394 -23.265 1.00 97.06 191 ALA A O 1
ATOM 1587 N N . GLU A 1 192 ? 29.009 7.460 -22.417 1.00 96.81 192 GLU A N 1
ATOM 1588 C CA . GLU A 1 192 ? 30.057 7.126 -21.447 1.00 96.81 192 GLU A CA 1
ATOM 1589 C C . GLU A 1 192 ? 29.585 6.044 -20.472 1.00 96.81 192 GLU A C 1
ATOM 1591 O O . GLU A 1 192 ? 30.292 5.063 -20.260 1.00 96.81 192 GLU A O 1
ATOM 1596 N N . LYS A 1 193 ? 28.355 6.157 -19.950 1.00 96.50 193 LYS A N 1
ATOM 1597 C CA . LYS A 1 193 ? 27.808 5.137 -19.049 1.00 96.50 193 LYS A CA 1
ATOM 1598 C C . LYS A 1 193 ? 27.563 3.798 -19.750 1.00 96.50 193 LYS A C 1
ATOM 1600 O O . LYS A 1 193 ? 27.818 2.766 -19.145 1.00 96.50 193 LYS A O 1
ATOM 1605 N N . LEU A 1 194 ? 27.077 3.793 -20.993 1.00 95.75 194 LEU A N 1
ATOM 1606 C CA . LEU A 1 194 ? 26.927 2.552 -21.768 1.00 95.75 194 LEU A CA 1
ATOM 1607 C C . LEU A 1 194 ? 28.286 1.886 -22.015 1.00 95.75 194 LEU A C 1
ATOM 1609 O O . LEU A 1 194 ? 28.428 0.690 -21.787 1.00 95.75 194 LEU A O 1
ATOM 1613 N N . TYR A 1 195 ? 29.297 2.671 -22.382 1.00 95.94 195 TYR A N 1
ATOM 1614 C CA . TYR A 1 195 ? 30.653 2.184 -22.614 1.00 95.94 195 TYR A CA 1
ATOM 1615 C C . TYR A 1 195 ? 31.309 1.642 -21.333 1.00 95.94 195 TYR A C 1
ATOM 1617 O O . TYR A 1 195 ? 31.963 0.601 -21.361 1.00 95.94 195 TYR A O 1
ATOM 1625 N N . GLU A 1 196 ? 31.091 2.297 -20.190 1.00 94.44 196 GLU A N 1
ATOM 1626 C CA . GLU A 1 196 ? 31.495 1.793 -18.869 1.00 94.44 196 GLU A CA 1
ATOM 1627 C C . GLU A 1 196 ? 30.839 0.439 -18.572 1.00 94.44 196 GLU A C 1
ATOM 1629 O O . GLU A 1 196 ? 31.508 -0.486 -18.132 1.00 94.44 196 GLU A O 1
ATOM 1634 N N . ILE A 1 197 ? 29.547 0.273 -18.876 1.00 92.19 197 ILE A N 1
ATOM 1635 C CA . ILE A 1 197 ? 28.869 -1.017 -18.696 1.00 92.19 197 ILE A CA 1
ATOM 1636 C C . ILE A 1 197 ? 29.495 -2.094 -19.597 1.00 92.19 197 ILE A C 1
ATOM 1638 O O . ILE A 1 197 ? 29.792 -3.184 -19.109 1.00 92.19 197 ILE A O 1
ATOM 1642 N N . GLU A 1 198 ? 29.738 -1.800 -20.879 1.00 92.75 198 GLU A N 1
ATOM 1643 C CA . GLU A 1 198 ? 30.384 -2.742 -21.809 1.00 92.75 198 GLU A CA 1
ATOM 1644 C C . GLU A 1 198 ? 31.757 -3.197 -21.305 1.00 92.75 198 GLU A C 1
ATOM 1646 O O . GLU A 1 198 ? 32.080 -4.383 -21.353 1.00 92.75 198 GLU A O 1
ATOM 1651 N N . THR A 1 199 ? 32.564 -2.255 -20.819 1.00 92.69 199 THR A N 1
ATOM 1652 C CA . THR A 1 199 ? 33.975 -2.486 -20.485 1.00 92.69 199 THR A CA 1
ATOM 1653 C C . THR A 1 199 ? 34.202 -2.995 -19.066 1.00 92.69 199 THR A C 1
ATOM 1655 O O . THR A 1 199 ? 35.015 -3.895 -18.866 1.00 92.69 199 THR A O 1
ATOM 1658 N N . GLU A 1 200 ? 33.482 -2.459 -18.083 1.00 90.00 200 GLU A N 1
ATOM 1659 C CA . GLU A 1 200 ? 33.710 -2.739 -16.662 1.00 90.00 200 GLU A CA 1
ATOM 1660 C C . GLU A 1 200 ? 32.755 -3.792 -16.093 1.00 90.00 200 GLU A C 1
ATOM 1662 O O . GLU A 1 200 ? 33.151 -4.552 -15.210 1.00 90.00 200 GLU A O 1
ATOM 1667 N N . LEU A 1 201 ? 31.508 -3.859 -16.578 1.00 86.38 201 LEU A N 1
ATOM 1668 C CA . LEU A 1 201 ? 30.508 -4.798 -16.051 1.00 86.38 201 LEU A CA 1
ATOM 1669 C C . LEU A 1 201 ? 30.376 -6.060 -16.904 1.00 86.38 201 LEU A C 1
ATOM 1671 O O . LEU A 1 201 ? 30.311 -7.155 -16.352 1.00 86.38 201 LEU A O 1
ATOM 1675 N N . ILE A 1 202 ? 30.336 -5.913 -18.231 1.00 86.56 202 ILE A N 1
ATOM 1676 C CA . ILE A 1 202 ? 30.251 -7.046 -19.167 1.00 86.56 202 ILE A CA 1
ATOM 1677 C C . ILE A 1 202 ? 31.655 -7.609 -19.457 1.00 86.56 202 ILE A C 1
ATOM 1679 O O . ILE A 1 202 ? 31.816 -8.817 -19.624 1.00 86.56 202 ILE A O 1
ATOM 1683 N N . GLY A 1 203 ? 32.686 -6.755 -19.461 1.00 89.50 203 GLY A N 1
ATOM 1684 C CA . GLY A 1 203 ? 34.085 -7.161 -19.642 1.00 89.50 203 GLY A CA 1
ATOM 1685 C C . GLY A 1 203 ? 34.547 -7.237 -21.102 1.00 89.50 203 GLY A C 1
ATOM 1686 O O . GLY A 1 203 ? 35.439 -8.020 -21.429 1.00 89.50 203 GLY A O 1
ATOM 1687 N N . LEU A 1 204 ? 33.939 -6.452 -21.994 1.00 90.06 204 LEU A N 1
ATOM 1688 C CA . LEU A 1 204 ? 34.316 -6.341 -23.406 1.00 90.06 204 LEU A CA 1
ATOM 1689 C C . LEU A 1 204 ? 35.351 -5.229 -23.631 1.00 90.06 204 LEU A C 1
ATOM 1691 O O . LEU A 1 204 ? 35.613 -4.402 -22.765 1.00 90.06 204 LEU A O 1
ATOM 1695 N N . SER A 1 205 ? 35.910 -5.143 -24.842 1.00 88.56 205 SER A N 1
ATOM 1696 C CA . SER A 1 205 ? 36.737 -3.991 -25.241 1.00 88.56 205 SER A CA 1
ATOM 1697 C C . SER A 1 205 ? 35.937 -2.690 -25.407 1.00 88.56 205 SER A C 1
ATOM 1699 O O . SER A 1 205 ? 36.533 -1.617 -25.434 1.00 88.56 205 SER A O 1
ATOM 1701 N N . GLY A 1 206 ? 34.609 -2.799 -25.536 1.00 89.81 206 GLY A N 1
ATOM 1702 C CA . GLY A 1 206 ? 33.670 -1.697 -25.741 1.00 89.81 206 GLY A CA 1
ATOM 1703 C C . GLY A 1 206 ? 33.657 -1.112 -27.161 1.00 89.81 206 GLY A C 1
ATOM 1704 O O . GLY A 1 206 ? 34.595 -1.281 -27.944 1.00 89.81 206 GLY A O 1
ATOM 1705 N N . ASN A 1 207 ? 32.582 -0.398 -27.496 1.00 94.38 207 ASN A N 1
ATOM 1706 C CA . ASN A 1 207 ? 32.386 0.350 -28.734 1.00 94.38 207 ASN A CA 1
ATOM 1707 C C . ASN A 1 207 ? 31.693 1.694 -28.449 1.00 94.38 207 ASN A C 1
ATOM 1709 O O . ASN A 1 207 ? 30.470 1.838 -28.535 1.00 94.38 207 ASN A O 1
ATOM 1713 N N . TYR A 1 208 ? 32.502 2.714 -28.151 1.00 94.44 208 TYR A N 1
ATOM 1714 C CA . TYR A 1 208 ? 31.992 4.045 -27.815 1.00 94.44 208 TYR A CA 1
ATOM 1715 C C . TYR A 1 208 ? 31.186 4.688 -28.956 1.00 94.44 208 TYR A C 1
ATOM 1717 O O . TYR A 1 208 ? 30.206 5.387 -28.704 1.00 94.44 208 TYR A O 1
ATOM 1725 N N . GLU A 1 209 ? 31.552 4.439 -30.219 1.00 95.69 209 GLU A N 1
ATOM 1726 C CA . GLU A 1 209 ? 30.815 4.985 -31.365 1.00 95.69 209 GLU A CA 1
ATOM 1727 C C . GLU A 1 209 ? 29.385 4.424 -31.428 1.00 95.69 209 GLU A C 1
ATOM 1729 O O . GLU A 1 209 ? 28.438 5.171 -31.690 1.00 95.69 209 GLU A O 1
ATOM 1734 N N . ASN A 1 210 ? 29.205 3.129 -31.140 1.00 94.94 210 ASN A N 1
ATOM 1735 C CA . ASN A 1 210 ? 27.877 2.527 -31.028 1.00 94.94 210 ASN A CA 1
ATOM 1736 C C . ASN A 1 210 ? 27.109 3.085 -29.821 1.00 94.94 210 ASN A C 1
ATOM 1738 O O . ASN A 1 210 ? 25.970 3.530 -29.971 1.00 94.94 210 ASN A O 1
ATOM 1742 N N . CYS A 1 211 ? 27.758 3.159 -28.654 1.00 96.31 211 CYS A N 1
ATOM 1743 C CA . CYS A 1 211 ? 27.187 3.765 -27.448 1.00 96.31 211 CYS A CA 1
ATOM 1744 C C . CYS A 1 211 ? 26.658 5.183 -27.709 1.00 96.31 211 CYS A C 1
ATOM 1746 O O . CYS A 1 211 ? 25.570 5.535 -27.252 1.00 96.31 211 CYS A O 1
ATOM 1748 N N . LEU A 1 212 ? 27.388 5.992 -28.485 1.00 96.81 212 LEU A N 1
ATOM 1749 C CA . LEU A 1 212 ? 26.974 7.348 -28.838 1.00 96.81 212 LEU A CA 1
ATOM 1750 C C . LEU A 1 212 ? 25.736 7.367 -29.743 1.00 96.81 212 LEU A C 1
ATOM 1752 O O . LEU A 1 212 ? 24.791 8.105 -29.463 1.00 96.81 212 LEU A O 1
ATOM 1756 N N . LYS A 1 213 ? 25.683 6.513 -30.773 1.00 96.25 213 LYS A N 1
ATOM 1757 C CA . LYS A 1 213 ? 24.504 6.380 -31.654 1.00 96.25 213 LYS A CA 1
ATOM 1758 C C . LYS A 1 213 ? 23.254 5.962 -30.873 1.00 96.25 213 LYS A C 1
ATOM 1760 O O . LYS A 1 213 ? 22.164 6.493 -31.102 1.00 96.25 213 LYS A O 1
ATOM 1765 N N . VAL A 1 214 ? 23.405 5.029 -29.935 1.00 95.56 214 VAL A N 1
ATOM 1766 C CA . VAL A 1 214 ? 22.334 4.578 -29.033 1.00 95.56 214 VAL A CA 1
ATOM 1767 C C . VAL A 1 214 ? 21.887 5.718 -28.114 1.00 95.56 214 VAL A C 1
ATOM 1769 O O . VAL A 1 214 ? 20.692 6.006 -28.015 1.00 95.56 214 VAL A O 1
ATOM 1772 N N . ALA A 1 215 ? 22.832 6.427 -27.496 1.00 95.31 215 ALA A N 1
ATOM 1773 C CA . ALA A 1 215 ? 22.550 7.555 -26.616 1.00 95.31 215 ALA A CA 1
ATOM 1774 C C . ALA A 1 215 ? 21.799 8.695 -27.326 1.00 95.31 215 ALA A C 1
ATOM 1776 O O . ALA A 1 215 ? 20.878 9.286 -26.760 1.00 95.31 215 ALA A O 1
ATOM 1777 N N . GLU A 1 216 ? 22.134 8.984 -28.585 1.00 94.50 216 GLU A N 1
ATOM 1778 C CA . GLU A 1 216 ? 21.411 9.963 -29.400 1.00 94.50 216 GLU A CA 1
ATOM 1779 C C . GLU A 1 216 ? 19.962 9.546 -29.673 1.00 94.50 216 GLU A C 1
ATOM 1781 O O . GLU A 1 216 ? 19.058 10.384 -29.583 1.00 94.50 216 GLU A O 1
ATOM 1786 N N . LYS A 1 217 ? 19.707 8.261 -29.960 1.00 93.50 217 LYS A N 1
ATOM 1787 C CA . LYS A 1 217 ? 18.337 7.734 -30.107 1.00 93.50 217 LYS A CA 1
ATOM 1788 C C . LYS A 1 217 ? 17.535 7.934 -28.823 1.00 93.50 217 LYS A C 1
ATOM 1790 O O . LYS A 1 217 ? 16.418 8.444 -28.892 1.00 93.50 217 LYS A O 1
ATOM 1795 N N . ILE A 1 218 ? 18.129 7.605 -27.676 1.00 91.88 218 ILE A N 1
ATOM 1796 C CA . ILE A 1 218 ? 17.512 7.761 -26.354 1.00 91.88 218 ILE A CA 1
ATOM 1797 C C . ILE A 1 218 ? 17.177 9.232 -26.075 1.00 91.88 218 ILE A C 1
ATOM 1799 O O . ILE A 1 218 ? 16.046 9.552 -25.714 1.00 91.88 218 ILE A O 1
ATOM 1803 N N . ASN A 1 219 ? 18.109 10.155 -26.313 1.00 88.50 219 ASN A N 1
ATOM 1804 C CA . ASN A 1 219 ? 17.868 11.582 -26.082 1.00 88.50 219 ASN A CA 1
ATOM 1805 C C . ASN A 1 219 ? 16.827 12.198 -27.028 1.00 88.50 219 ASN A C 1
ATOM 1807 O O . ASN A 1 219 ? 16.167 13.182 -26.686 1.00 88.50 219 ASN A O 1
ATOM 1811 N N . ASN A 1 220 ? 16.637 11.626 -28.216 1.00 86.62 220 ASN A N 1
ATOM 1812 C CA . ASN A 1 220 ? 15.599 12.072 -29.142 1.00 86.62 220 ASN A CA 1
ATOM 1813 C C . ASN A 1 220 ? 14.179 11.640 -28.720 1.00 86.62 220 ASN A C 1
ATOM 1815 O O . ASN A 1 220 ? 13.214 12.207 -29.240 1.00 86.62 220 ASN A O 1
ATOM 1819 N N . LEU A 1 221 ? 14.030 10.714 -27.760 1.00 80.81 221 LEU A N 1
ATOM 1820 C CA . LEU A 1 221 ? 12.730 10.351 -27.176 1.00 80.81 221 LEU A CA 1
ATOM 1821 C C . LEU A 1 221 ? 12.090 11.528 -26.426 1.00 80.81 221 LEU A C 1
ATOM 1823 O O . LEU A 1 221 ? 10.891 11.769 -26.549 1.00 80.81 221 LEU A O 1
ATOM 1827 N N . GLU A 1 222 ? 12.889 12.313 -25.699 1.00 62.81 222 GLU A N 1
ATOM 1828 C CA . GLU A 1 222 ? 12.423 13.507 -24.979 1.00 62.81 222 GLU A CA 1
ATOM 1829 C C . GLU A 1 222 ? 11.979 14.615 -25.949 1.00 62.81 222 GLU A C 1
ATOM 1831 O O . GLU A 1 222 ? 10.931 15.228 -25.756 1.00 62.81 222 GLU A O 1
ATOM 1836 N N . LYS A 1 223 ? 12.712 14.828 -27.053 1.00 59.75 223 LYS A N 1
ATOM 1837 C CA . LYS A 1 223 ? 12.402 15.883 -28.041 1.00 59.75 223 LYS A CA 1
ATOM 1838 C C . LYS A 1 223 ? 11.068 15.672 -28.767 1.00 59.75 223 LYS A C 1
ATOM 1840 O O . LYS A 1 223 ? 10.450 16.647 -29.180 1.00 59.75 223 LYS A O 1
ATOM 1845 N N . LYS A 1 224 ? 10.615 14.422 -28.919 1.00 54.00 224 LYS A N 1
ATOM 1846 C CA . LYS A 1 224 ? 9.323 14.085 -29.547 1.00 54.00 224 LYS A CA 1
ATOM 1847 C C . LYS A 1 224 ? 8.119 14.246 -28.612 1.00 54.00 224 LYS A C 1
ATOM 1849 O O . LYS A 1 224 ? 7.001 14.320 -29.101 1.00 54.00 224 LYS A O 1
ATOM 1854 N N . ASN A 1 225 ? 8.335 14.336 -27.300 1.00 48.53 225 ASN A N 1
ATOM 1855 C CA . ASN A 1 225 ? 7.271 14.469 -26.298 1.00 48.53 225 ASN A CA 1
ATOM 1856 C C . ASN A 1 225 ? 6.949 15.935 -25.922 1.00 48.53 225 ASN A C 1
ATOM 1858 O O . ASN A 1 225 ? 6.155 16.164 -25.007 1.00 48.53 225 ASN A O 1
ATOM 1862 N N . VAL A 1 226 ? 7.575 16.912 -26.596 1.00 42.22 226 VAL A N 1
ATOM 1863 C CA . VAL A 1 226 ? 7.438 18.370 -26.361 1.00 42.22 226 VAL A CA 1
ATOM 1864 C C . VAL A 1 226 ? 6.724 19.086 -27.531 1.00 42.22 226 VAL A C 1
ATOM 1866 O O . VAL A 1 226 ? 6.679 20.313 -27.566 1.00 42.22 226 VAL A O 1
ATOM 1869 N N . VAL A 1 227 ? 6.136 18.343 -28.477 1.00 34.03 227 VAL A N 1
ATOM 1870 C CA . VAL A 1 227 ? 5.296 18.887 -29.566 1.00 34.03 227 VAL A CA 1
ATOM 1871 C C . VAL A 1 227 ? 3.830 18.575 -29.309 1.00 34.03 227 VAL A C 1
ATOM 1873 O O . VAL A 1 227 ? 3.542 17.407 -28.966 1.00 34.03 227 VAL A O 1
#

Secondary structure (DSSP, 8-state):
-BHHHHHHHHTTSS-HHHHHHHHHHTEEE-SSS-EEE--B---S--EE--HHHHHHHHHHHHTTSS-HHHHHHHHHHHHT-SSEE--SHHHHHHHHHHHTTTTS---SHHHHHHHHHHHHH------HHHHHHHHHHHHHHHHHHHHHHHHIIIII-TTS-TTTS-TTTTTTTHHHHHHHHHTT--HHHHHHHHHHIIIIII-S---HHHHHHHHHHHHHHHHHTT-

Radius of gyration: 23.65 Å; chains: 1; bounding box: 59×40×56 Å

pLDDT: mean 87.24, std 13.07, range [34.03, 98.81]

Foldseek 3Di:
DEVVLLVCVLVVNDDLLVLVVVLVVQWDDPDPPDIDGDYHADPDAADEDALVSLLVVLVCVLVVVDDLSSQLSVLVRQVPYPRYDYDDPLVVVVSVQSVPCVQHPPPDNVVSVQSSCCSVPVDNDDDPVNNVVVCVVVVVVVVLLVQLLVLCLPQVPLPVCSPPDDSCPCSVCSVVLSVCVVVVHALLVQLVVSQCCCCPVVNHPGDSVSSSVSSVSSNVVVVVVPD

Organism: NCBI:txid237258

Sequence (227 aa):
MTEQKLKEYFENKITIDELKSDVKNSQTKTGCDTTSVYIQQINDGEFEIQKEHLIKLCNDFITRKLDSEDLTTIAFSLIASEYFDWNGDEISNVIFDWDNSKIGYDINLKNVQLWKDYLENGNYNLDKNELKEKFRSKGKFLNLYQQIDQILWEYWDPIGINDDAPRDEYQGYTPLILKLVKSKSDSAKIAEKLYEIETELIGLSGNYENCLKVAEKINNLEKKNVV